Protein AF-A0AAD4K209-F1 (afdb_monomer_lite)

Secondary structure (DSSP, 8-state):
--SHHHHHHHHHHHSSSSS-S-SSSHHHHHHHHHHHHHHTT---S---HHHHHHHHHHHHHHHHHHHHHHHHHHHHHHHHHHHHHHHHHHHHHHHHHHHHHHHHHHHHHHHHHT--SHHHHHHHHHHHHHHHHHHHHHHHHHHHHHHHHHHHHHHHHHHHHHHHHHHHHHHHHHHHHHHHHHHHHHHHHHHHHHHHHHHTS--PPP-PPPP----------------------------

Foldseek 3Di:
DPVVVVVVVVVVVVVVPPDDDDPVVPVVVLVVVLVVVVPPPDDPDDDDPLLVVLVVLLVVLLVVLVVLLVVQLVVLVVVLVVLLVVLVVVLVVLVVLLVVLVVVLVVLVVVLVPDPDPVSSVVSCVVCVVVSVVSVVSSVVSVVVSVVSVVVSNVVSVVSSVVSSVVSSVVSVVSNVVSVVSSVVSVVVVVVVVVVVVVPDDDDDDPDDDDDDDDDDDDDDDDDDDDDDDDDDDDDDDD

Radius of gyration: 43.71 Å; chains: 1; bounding box: 116×30×123 Å

Sequence (239 aa):
MQLFTRVLLLAVTVLGASAWPRLADEQSLFRMVMAQMSSAMIEERALSPGETACLNAYNNATNQISNNLSNSTNKCEEAANKTTVANNQNSNSTVNNIRSQLLTLTQNVQRCLNESDASLLTNCTTAHFSANLKLLDNSNSQSYQVQAESLANSTNTNLKREACIYAAADDVKVQYNEAVNNYNACVRKIAYQRDQ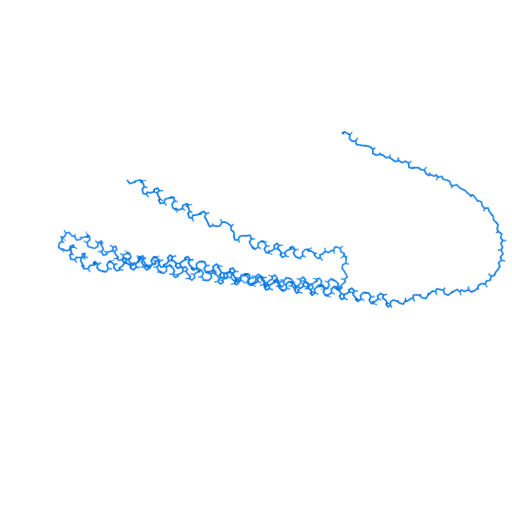VAQQAPQQPEPEQKPEHKPVPAQTQSEAQVQPQSQPQSQPQQQ

InterPro domains:
  IPR007931 Protein TsetseEP [PF05267] (52-168)

Structure (mmCIF, N/CA/C/O backbone):
data_AF-A0AAD4K209-F1
#
_entry.id   AF-A0AAD4K209-F1
#
loop_
_atom_site.group_PDB
_atom_site.id
_atom_site.type_symbol
_atom_site.label_atom_id
_atom_site.label_alt_id
_atom_site.label_comp_id
_atom_site.label_asym_id
_atom_site.label_entity_id
_atom_site.label_seq_id
_atom_site.pdbx_PDB_ins_code
_atom_site.Cartn_x
_atom_site.Cartn_y
_atom_site.Cartn_z
_atom_site.occupancy
_atom_site.B_iso_or_equiv
_atom_site.auth_seq_id
_atom_site.auth_comp_id
_atom_site.auth_asym_id
_atom_site.auth_atom_id
_atom_site.pdbx_PDB_model_num
ATOM 1 N N . MET A 1 1 ? 0.682 -0.362 44.770 1.00 48.28 1 MET A N 1
ATOM 2 C CA . MET A 1 1 ? 0.394 -0.034 43.355 1.00 48.28 1 MET A CA 1
ATOM 3 C C . MET A 1 1 ? 1.598 0.642 42.680 1.00 48.28 1 MET A C 1
ATOM 5 O O . MET A 1 1 ? 1.559 1.835 42.429 1.00 48.28 1 MET A O 1
ATOM 9 N N . GLN A 1 2 ? 2.687 -0.085 42.401 1.00 39.62 2 GLN A N 1
ATOM 10 C CA . GLN A 1 2 ? 3.820 0.439 41.599 1.00 39.62 2 GLN A CA 1
ATOM 11 C C . GLN A 1 2 ? 4.435 -0.605 40.644 1.00 39.62 2 GLN A C 1
ATOM 13 O O . GLN A 1 2 ? 5.324 -0.283 39.863 1.00 39.62 2 GLN A O 1
ATOM 18 N N . LEU A 1 3 ? 3.944 -1.851 40.667 1.00 39.78 3 LEU A N 1
ATOM 19 C CA . LEU A 1 3 ? 4.454 -2.938 39.824 1.00 39.78 3 LEU A CA 1
ATOM 20 C C . LEU A 1 3 ? 3.732 -3.035 38.469 1.00 39.78 3 LEU A C 1
ATOM 22 O O . LEU A 1 3 ? 4.355 -3.385 37.474 1.00 39.78 3 LEU A O 1
ATOM 26 N N . PHE A 1 4 ? 2.460 -2.632 38.391 1.00 39.25 4 PHE A N 1
ATOM 27 C CA . PHE A 1 4 ? 1.687 -2.685 37.141 1.00 39.25 4 PHE A CA 1
ATOM 28 C C . PHE A 1 4 ? 2.043 -1.576 36.142 1.00 39.25 4 PHE A C 1
ATOM 30 O O . PHE A 1 4 ? 1.890 -1.753 34.937 1.00 39.25 4 PHE A O 1
ATOM 37 N N . THR A 1 5 ? 2.602 -0.460 36.610 1.00 42.16 5 THR A N 1
ATOM 38 C CA . THR A 1 5 ? 2.974 0.675 35.752 1.00 42.16 5 THR A CA 1
ATOM 39 C C . THR A 1 5 ? 4.289 0.455 34.997 1.00 42.16 5 THR A C 1
ATOM 41 O O . THR A 1 5 ? 4.545 1.134 34.008 1.00 42.16 5 THR A O 1
ATOM 44 N N . ARG A 1 6 ? 5.125 -0.506 35.422 1.00 40.75 6 ARG A N 1
ATOM 45 C CA . ARG A 1 6 ? 6.416 -0.799 34.768 1.00 40.75 6 ARG A CA 1
ATOM 46 C C . ARG A 1 6 ? 6.320 -1.822 33.635 1.00 40.75 6 ARG A C 1
ATOM 48 O O . ARG A 1 6 ? 7.168 -1.809 32.752 1.00 40.75 6 ARG A O 1
ATOM 55 N N . VAL A 1 7 ? 5.277 -2.652 33.611 1.00 45.72 7 VAL A N 1
ATOM 56 C CA . VAL A 1 7 ? 5.075 -3.644 32.538 1.00 45.72 7 VAL A CA 1
ATOM 57 C C . VAL A 1 7 ? 4.489 -2.993 31.279 1.00 45.72 7 VAL A C 1
ATOM 59 O O . VAL A 1 7 ? 4.870 -3.347 30.168 1.00 45.72 7 VAL A O 1
ATOM 62 N N . LEU A 1 8 ? 3.654 -1.960 31.432 1.00 42.31 8 LEU A N 1
ATOM 63 C CA . LEU A 1 8 ? 3.087 -1.227 30.292 1.00 42.31 8 LEU A CA 1
ATOM 64 C C . LEU A 1 8 ? 4.104 -0.336 29.560 1.00 42.31 8 LEU A C 1
ATOM 66 O O . LEU A 1 8 ? 3.949 -0.108 28.366 1.00 42.31 8 LEU A O 1
ATOM 70 N N . LEU A 1 9 ? 5.175 0.113 30.225 1.00 37.56 9 LEU A N 1
ATOM 71 C CA . LEU A 1 9 ? 6.225 0.917 29.581 1.00 37.56 9 LEU A CA 1
ATOM 72 C C . LEU A 1 9 ? 7.254 0.084 28.799 1.00 37.56 9 LEU A C 1
ATOM 74 O O . LEU A 1 9 ? 7.904 0.622 27.908 1.00 37.56 9 LEU A O 1
ATOM 78 N N . LEU A 1 10 ? 7.372 -1.220 29.071 1.00 38.53 10 LEU A N 1
ATOM 79 C CA . LEU A 1 10 ? 8.236 -2.126 28.298 1.00 38.53 10 LEU A CA 1
ATOM 80 C C . LEU A 1 10 ? 7.547 -2.689 27.043 1.00 38.53 10 LEU A C 1
ATOM 82 O O . LEU A 1 10 ? 8.220 -3.026 26.075 1.00 38.53 10 LEU A O 1
ATOM 86 N N . ALA A 1 11 ? 6.211 -2.734 27.008 1.00 38.59 11 ALA A N 1
ATOM 87 C CA . ALA A 1 11 ? 5.469 -3.182 25.826 1.00 38.59 11 ALA A CA 1
ATOM 88 C C . ALA A 1 11 ? 5.422 -2.128 24.699 1.00 38.59 11 ALA A C 1
ATOM 90 O O . ALA A 1 11 ? 5.248 -2.477 23.533 1.00 38.59 11 ALA A O 1
ATOM 91 N N . VAL A 1 12 ? 5.624 -0.846 25.025 1.00 42.12 12 VAL A N 1
ATOM 92 C CA . VAL A 1 12 ? 5.612 0.255 24.043 1.00 42.12 12 VAL A CA 1
ATOM 93 C C . VAL A 1 12 ? 6.981 0.457 23.375 1.00 42.12 12 VAL A C 1
ATOM 95 O O . VAL A 1 12 ? 7.055 1.013 22.284 1.00 42.12 12 VAL A O 1
ATOM 98 N N . THR A 1 13 ? 8.069 -0.054 23.956 1.00 43.00 13 THR A N 1
ATOM 99 C CA . THR A 1 13 ? 9.420 0.077 23.384 1.00 43.00 13 THR A CA 1
ATOM 100 C C . THR A 1 13 ? 9.853 -1.115 22.528 1.00 43.00 13 THR A C 1
ATOM 102 O O . THR A 1 13 ? 10.709 -0.947 21.665 1.00 43.00 13 THR A O 1
ATOM 105 N N . VAL A 1 14 ? 9.229 -2.292 22.672 1.00 41.28 14 VAL A N 1
ATOM 106 C CA . VAL A 1 14 ? 9.563 -3.479 21.853 1.00 41.28 14 VAL A CA 1
ATOM 107 C C . VAL A 1 14 ? 8.783 -3.530 20.527 1.00 41.28 14 VAL A C 1
ATOM 109 O O . VAL A 1 14 ? 9.251 -4.134 19.567 1.00 41.28 14 VAL A O 1
ATOM 112 N N . LEU A 1 15 ? 7.652 -2.825 20.411 1.00 38.59 15 LEU A N 1
ATOM 113 C CA . LEU A 1 15 ? 6.910 -2.685 19.143 1.00 38.59 15 LEU A CA 1
ATOM 114 C C . LEU A 1 15 ? 7.273 -1.415 18.348 1.00 38.59 15 LEU A C 1
ATOM 116 O O . LEU A 1 15 ? 6.812 -1.249 17.223 1.00 38.59 15 LEU A O 1
ATOM 120 N N . GLY A 1 16 ? 8.109 -0.532 18.905 1.00 34.72 16 GLY A N 1
ATOM 121 C CA . GLY A 1 16 ? 8.550 0.713 18.260 1.00 34.72 16 GLY A CA 1
ATOM 122 C C . GLY A 1 16 ? 9.866 0.615 17.476 1.00 34.72 16 GLY A C 1
ATOM 123 O O . GLY A 1 16 ? 10.267 1.597 16.862 1.00 34.72 16 GLY A O 1
ATOM 124 N N . ALA A 1 17 ? 10.543 -0.538 17.495 1.00 38.72 17 ALA A N 1
ATOM 125 C CA . ALA A 1 17 ? 11.884 -0.709 16.919 1.00 38.72 17 ALA A CA 1
ATOM 126 C C . ALA A 1 17 ? 11.953 -1.683 15.723 1.00 38.72 17 ALA A C 1
ATOM 128 O O . ALA A 1 17 ? 13.041 -1.952 15.221 1.00 38.72 17 ALA A O 1
ATOM 129 N N . SER A 1 18 ? 10.822 -2.215 15.247 1.00 39.50 18 SER A N 1
ATOM 130 C CA . SER A 1 18 ? 10.781 -3.172 14.125 1.00 39.50 18 SER A CA 1
ATOM 131 C C . SER A 1 18 ? 10.148 -2.626 12.840 1.00 39.50 18 SER A C 1
ATOM 133 O O . SER A 1 18 ? 9.998 -3.368 11.871 1.00 39.50 18 SER A O 1
ATOM 135 N N . ALA A 1 19 ? 9.835 -1.330 12.780 1.00 42.59 19 ALA A N 1
ATOM 136 C CA . ALA A 1 19 ? 9.347 -0.682 11.568 1.00 42.59 19 ALA A CA 1
ATOM 137 C C . ALA A 1 19 ? 10.322 0.416 11.114 1.00 42.59 19 ALA A C 1
ATOM 139 O O . ALA A 1 19 ? 10.405 1.470 11.734 1.00 42.59 19 ALA A O 1
ATOM 140 N N . TRP A 1 20 ? 10.996 0.136 9.990 1.00 44.19 20 TRP A N 1
ATOM 141 C CA . TRP A 1 20 ? 11.873 1.004 9.182 1.00 44.19 20 TRP A CA 1
ATOM 142 C C . TRP A 1 20 ? 13.349 1.062 9.602 1.00 44.19 20 TRP A C 1
ATOM 144 O O . TRP A 1 20 ? 13.672 1.400 10.735 1.00 44.19 20 TRP A O 1
ATOM 154 N N . PRO A 1 21 ? 14.257 0.706 8.667 1.00 38.22 21 PRO A N 1
ATOM 155 C CA . PRO A 1 21 ? 14.426 1.480 7.434 1.00 38.22 21 PRO A CA 1
ATOM 156 C C . PRO A 1 21 ? 14.655 0.606 6.188 1.00 38.22 21 PRO A C 1
ATOM 158 O O . PRO A 1 21 ? 15.763 0.124 6.006 1.00 38.22 21 PRO A O 1
ATOM 161 N N . ARG A 1 22 ? 13.659 0.424 5.303 1.00 42.16 22 ARG A N 1
ATOM 162 C CA . ARG A 1 22 ? 13.872 -0.132 3.938 1.00 42.16 22 ARG A CA 1
ATOM 163 C C . ARG A 1 22 ? 12.836 0.323 2.898 1.00 42.16 22 ARG A C 1
ATOM 165 O O . ARG A 1 22 ? 12.401 -0.460 2.072 1.00 42.16 22 ARG A O 1
ATOM 172 N N . LEU A 1 23 ? 12.426 1.591 2.922 1.00 42.88 23 LEU A N 1
ATOM 173 C CA . LEU A 1 23 ? 11.644 2.177 1.813 1.00 42.88 23 LEU A CA 1
ATOM 174 C C . LEU A 1 23 ? 12.400 3.276 1.053 1.00 42.88 23 LEU A C 1
ATOM 176 O O . LEU A 1 23 ? 11.927 3.741 0.025 1.00 42.88 23 LEU A O 1
ATOM 180 N N . ALA A 1 24 ? 13.590 3.664 1.520 1.00 38.41 24 ALA A N 1
ATOM 181 C CA . ALA A 1 24 ? 14.405 4.685 0.864 1.00 38.41 24 ALA A CA 1
ATOM 182 C C . ALA A 1 24 ? 15.419 4.118 -0.146 1.00 38.41 24 ALA A C 1
ATOM 184 O O . ALA A 1 24 ? 15.984 4.895 -0.908 1.00 38.41 24 ALA A O 1
ATOM 185 N N . ASP A 1 25 ? 15.646 2.797 -0.163 1.00 42.00 25 ASP A N 1
ATOM 186 C CA . ASP A 1 25 ? 16.752 2.204 -0.931 1.00 42.00 25 ASP A CA 1
ATOM 187 C C . ASP A 1 25 ? 16.323 1.522 -2.243 1.00 42.00 25 ASP A C 1
ATOM 189 O O . ASP A 1 25 ? 17.131 1.314 -3.137 1.00 42.00 25 ASP A O 1
ATOM 193 N N . GLU A 1 26 ? 15.040 1.204 -2.431 1.00 45.50 26 GLU A N 1
ATOM 194 C CA . GLU A 1 26 ? 14.623 0.519 -3.665 1.00 45.50 26 GLU A CA 1
ATOM 195 C C . GLU A 1 26 ? 14.460 1.488 -4.842 1.00 45.50 26 GLU A C 1
ATOM 197 O O . GLU A 1 26 ? 14.833 1.166 -5.968 1.00 45.50 26 GLU A O 1
ATOM 202 N N . GLN A 1 27 ? 14.004 2.721 -4.591 1.00 43.50 27 GLN A N 1
ATOM 203 C CA . GLN A 1 27 ? 13.938 3.762 -5.624 1.00 43.50 27 GLN A CA 1
ATOM 204 C C . GLN A 1 27 ? 15.324 4.312 -6.001 1.00 43.50 27 GLN A C 1
ATOM 206 O O . GLN A 1 27 ? 15.538 4.667 -7.163 1.00 43.50 27 GLN A O 1
ATOM 211 N N . SER A 1 28 ? 16.274 4.381 -5.058 1.00 48.28 28 SER A N 1
ATOM 212 C CA . SER A 1 28 ? 17.672 4.751 -5.340 1.00 48.28 28 SER A CA 1
ATOM 213 C C . SER A 1 28 ? 18.386 3.643 -6.108 1.00 48.28 28 SER A C 1
ATOM 215 O O . SER A 1 28 ? 19.091 3.945 -7.069 1.00 48.28 28 SER A O 1
ATOM 217 N N . LEU A 1 29 ? 18.156 2.377 -5.752 1.00 48.81 29 LEU A N 1
ATOM 218 C CA . LEU A 1 29 ? 18.761 1.232 -6.424 1.00 48.81 29 LEU A CA 1
ATOM 219 C C . LEU A 1 29 ? 18.219 1.070 -7.849 1.00 48.81 29 LEU A C 1
ATOM 221 O O . LEU A 1 29 ? 19.008 0.901 -8.774 1.00 48.81 29 LEU A O 1
ATOM 225 N N . PHE A 1 30 ? 16.915 1.255 -8.082 1.00 51.75 30 PHE A N 1
ATOM 226 C CA . PHE A 1 30 ? 16.360 1.223 -9.443 1.00 51.75 30 PHE A CA 1
ATOM 227 C C . PHE A 1 30 ? 16.852 2.387 -10.315 1.00 51.75 30 PHE A C 1
ATOM 229 O O . PHE A 1 30 ? 17.184 2.199 -11.488 1.00 51.75 30 PHE A O 1
ATOM 236 N N . ARG A 1 31 ? 16.966 3.594 -9.744 1.00 49.50 31 ARG A N 1
ATOM 237 C CA . ARG A 1 31 ? 17.568 4.745 -10.438 1.00 49.50 31 ARG A CA 1
ATOM 238 C C . ARG A 1 31 ? 19.056 4.534 -10.712 1.00 49.50 31 ARG A C 1
ATOM 240 O O . ARG A 1 31 ? 19.523 4.941 -11.770 1.00 49.50 31 ARG A O 1
ATOM 247 N N . MET A 1 32 ? 19.782 3.875 -9.811 1.00 49.44 32 MET A N 1
ATOM 248 C CA . MET A 1 32 ? 21.190 3.522 -9.997 1.00 49.44 32 MET A CA 1
ATOM 249 C C . MET A 1 32 ? 21.371 2.475 -11.104 1.00 49.44 32 MET A C 1
ATOM 251 O O . MET A 1 32 ? 22.268 2.631 -11.927 1.00 49.44 32 MET A O 1
ATOM 255 N N . VAL A 1 33 ? 20.490 1.471 -11.188 1.00 54.41 33 VAL A N 1
ATOM 256 C CA . VAL A 1 33 ? 20.488 0.471 -12.272 1.00 54.41 33 VAL A CA 1
ATOM 257 C C . VAL A 1 33 ? 20.218 1.134 -13.629 1.00 54.41 33 VAL A C 1
ATOM 259 O O . VAL A 1 33 ? 20.947 0.883 -14.586 1.00 54.41 33 VAL A O 1
ATOM 262 N N . MET A 1 34 ? 19.245 2.049 -13.712 1.00 55.06 34 MET A N 1
ATOM 263 C CA . MET A 1 34 ? 18.976 2.801 -14.949 1.00 55.06 34 MET A CA 1
ATOM 264 C C . MET A 1 34 ? 20.122 3.762 -15.312 1.00 55.06 34 MET A C 1
ATOM 266 O O . MET A 1 34 ? 20.472 3.891 -16.486 1.00 55.06 34 MET A O 1
ATOM 270 N N . ALA A 1 35 ? 20.750 4.399 -14.318 1.00 53.03 35 ALA A N 1
ATOM 271 C CA . ALA A 1 35 ? 21.903 5.273 -14.525 1.00 53.03 35 ALA A CA 1
ATOM 272 C C . ALA A 1 35 ? 23.133 4.497 -15.031 1.00 53.03 35 ALA A C 1
ATOM 274 O O . ALA A 1 35 ? 23.776 4.942 -15.981 1.00 53.03 35 ALA A O 1
ATOM 275 N N . GLN A 1 36 ? 23.418 3.317 -14.469 1.00 49.16 36 GLN A N 1
ATOM 276 C CA . GLN A 1 36 ? 24.510 2.444 -14.921 1.00 49.16 36 GLN A CA 1
ATOM 277 C C . GLN A 1 36 ? 24.285 1.881 -16.330 1.00 49.16 36 GLN A C 1
ATOM 279 O O . GLN A 1 36 ? 25.247 1.729 -17.078 1.00 49.16 36 GLN A O 1
ATOM 284 N N . MET A 1 37 ? 23.037 1.609 -16.728 1.00 49.34 37 MET A N 1
ATOM 285 C CA . MET A 1 37 ? 22.744 1.186 -18.105 1.00 49.34 37 MET A CA 1
ATOM 286 C C . MET A 1 37 ? 22.902 2.330 -19.117 1.00 49.34 37 MET A C 1
ATOM 288 O O . MET A 1 37 ? 23.307 2.095 -20.253 1.00 49.34 37 MET A O 1
ATOM 292 N N . SER A 1 38 ? 22.637 3.576 -18.708 1.00 46.28 38 SER A N 1
ATOM 293 C CA . SER A 1 38 ? 22.753 4.746 -19.588 1.00 46.28 38 SER A CA 1
ATOM 294 C C . SER A 1 38 ? 24.193 5.214 -19.833 1.00 46.28 38 SER A C 1
ATOM 296 O O . SER A 1 38 ? 24.477 5.766 -20.894 1.00 46.28 38 SER A O 1
ATOM 298 N N . SER A 1 39 ? 25.110 4.985 -18.886 1.00 45.97 39 SER A N 1
ATOM 299 C CA . SER A 1 39 ? 26.487 5.492 -18.961 1.00 45.97 39 SER A CA 1
ATOM 300 C C . SER A 1 39 ? 27.442 4.608 -19.768 1.00 45.97 39 SER A C 1
ATOM 302 O O . SER A 1 39 ? 28.505 5.074 -20.167 1.00 45.97 39 SER A O 1
ATOM 304 N N . ALA A 1 40 ? 27.078 3.355 -20.052 1.00 46.12 40 ALA A N 1
ATOM 305 C CA . ALA A 1 40 ? 27.972 2.385 -20.689 1.00 46.12 40 ALA A CA 1
ATOM 306 C C . ALA A 1 40 ? 28.140 2.545 -22.218 1.00 46.12 40 ALA A C 1
ATOM 308 O O . ALA A 1 40 ? 28.863 1.758 -22.821 1.00 46.12 40 ALA A O 1
ATOM 309 N N . MET A 1 41 ? 27.487 3.522 -22.868 1.00 51.81 41 MET A N 1
ATOM 310 C CA . MET A 1 41 ? 27.460 3.635 -24.342 1.00 51.81 41 MET A CA 1
ATOM 311 C C . MET A 1 41 ? 28.074 4.917 -24.928 1.00 51.81 41 MET A C 1
ATOM 313 O O . MET A 1 41 ? 27.967 5.135 -26.135 1.00 51.81 41 MET A O 1
ATOM 317 N N . ILE A 1 42 ? 28.716 5.769 -24.124 1.00 52.78 42 ILE A N 1
ATOM 318 C CA . ILE A 1 42 ? 29.295 7.032 -24.612 1.00 52.78 42 ILE A CA 1
ATOM 319 C C . ILE A 1 42 ? 30.819 6.904 -24.658 1.00 52.78 42 ILE A C 1
ATOM 321 O O . ILE A 1 42 ? 31.516 7.201 -23.693 1.00 52.78 42 ILE A O 1
ATOM 325 N N . GLU A 1 43 ? 31.338 6.439 -25.791 1.00 46.44 43 GLU A N 1
ATOM 326 C CA . GLU A 1 43 ? 32.764 6.510 -26.112 1.00 46.44 43 GLU A CA 1
ATOM 327 C C . GLU A 1 43 ? 33.051 7.900 -26.717 1.00 46.44 43 GLU A C 1
ATOM 329 O O . GLU A 1 43 ? 32.375 8.312 -27.662 1.00 46.44 43 GLU A O 1
ATOM 334 N N . GLU A 1 44 ? 34.003 8.652 -26.147 1.00 44.25 44 GLU A N 1
ATOM 335 C CA . GLU A 1 44 ? 34.357 10.050 -26.481 1.00 44.25 44 GLU A CA 1
ATOM 336 C C . GLU A 1 44 ? 35.008 10.208 -27.874 1.00 44.25 44 GLU A C 1
ATOM 338 O O . GLU A 1 44 ? 36.138 10.677 -28.026 1.00 44.25 44 GLU A O 1
ATOM 343 N N . ARG A 1 45 ? 34.299 9.834 -28.939 1.00 53.88 45 ARG A N 1
ATOM 344 C CA . ARG A 1 45 ? 34.656 10.190 -30.316 1.00 53.88 45 ARG A CA 1
ATOM 345 C C . ARG A 1 45 ? 33.651 11.201 -30.847 1.00 53.88 45 ARG A C 1
ATOM 347 O O . ARG A 1 45 ? 32.461 11.101 -30.567 1.00 53.88 45 ARG A O 1
ATOM 354 N N . ALA A 1 46 ? 34.120 12.174 -31.631 1.00 61.78 46 ALA A N 1
ATOM 355 C CA . ALA A 1 46 ? 33.233 13.108 -32.317 1.00 61.78 46 ALA A CA 1
ATOM 356 C C . ALA A 1 46 ? 32.278 12.318 -33.233 1.00 61.78 46 ALA A C 1
ATOM 358 O O . ALA A 1 46 ? 32.691 11.778 -34.261 1.00 61.78 46 ALA A O 1
ATOM 359 N N . LEU A 1 47 ? 31.017 12.211 -32.809 1.00 70.81 47 LEU A N 1
ATOM 360 C CA . LEU A 1 47 ? 29.962 11.487 -33.511 1.00 70.81 47 LEU A CA 1
ATOM 361 C C . LEU A 1 47 ? 29.680 12.168 -34.852 1.00 70.81 47 LEU A C 1
ATOM 363 O O . LEU A 1 47 ? 29.625 13.395 -34.953 1.00 70.81 47 LEU A O 1
ATOM 367 N N . SER A 1 48 ? 29.454 11.376 -35.896 1.00 82.50 48 SER A N 1
ATOM 368 C CA . SER A 1 48 ? 28.913 11.904 -37.148 1.00 82.50 48 SER A CA 1
ATOM 369 C C . SER A 1 48 ? 27.509 12.487 -36.945 1.00 82.50 48 SER A C 1
ATOM 371 O O . SER A 1 48 ? 26.823 12.135 -35.979 1.00 82.50 48 SER A O 1
ATOM 373 N N . PRO A 1 49 ? 27.014 13.330 -37.872 1.00 84.75 49 PRO A N 1
ATOM 374 C CA . PRO A 1 49 ? 25.640 13.828 -37.807 1.00 84.75 49 PRO A CA 1
ATOM 375 C C . PRO A 1 49 ? 24.594 12.704 -37.726 1.00 84.75 49 PRO A C 1
ATOM 377 O O . PRO A 1 49 ? 23.616 12.823 -36.990 1.00 84.75 49 PRO A O 1
ATOM 380 N N . GLY A 1 50 ? 24.825 11.587 -38.428 1.00 83.75 50 GLY A N 1
ATOM 381 C CA . GLY A 1 50 ? 23.961 10.406 -38.364 1.00 83.75 50 GLY A CA 1
ATOM 382 C C . GLY A 1 50 ? 23.992 9.729 -36.993 1.00 83.75 50 GLY A C 1
ATOM 383 O O . GLY A 1 50 ? 22.941 9.431 -36.431 1.00 83.75 50 GLY A O 1
ATOM 384 N N . GLU A 1 51 ? 25.181 9.517 -36.424 1.00 82.88 51 GLU A N 1
ATOM 385 C CA . GLU A 1 51 ? 25.320 8.879 -35.106 1.00 82.88 51 GLU A CA 1
ATOM 386 C C . GLU A 1 51 ? 24.734 9.774 -34.000 1.00 82.88 51 GLU A C 1
ATOM 388 O O . GLU A 1 51 ? 24.069 9.284 -33.088 1.00 82.88 51 GLU A O 1
ATOM 393 N N . THR A 1 52 ? 24.868 11.096 -34.144 1.00 86.38 52 THR A N 1
ATOM 394 C CA . THR A 1 52 ? 24.228 12.096 -33.275 1.00 86.38 52 THR A CA 1
ATOM 395 C C . THR A 1 52 ? 22.700 12.005 -33.341 1.00 86.38 52 THR A C 1
ATOM 397 O O . THR A 1 52 ? 22.029 12.079 -32.313 1.00 86.38 52 THR A O 1
ATOM 400 N N . ALA A 1 53 ? 22.123 11.797 -34.530 1.00 88.81 53 ALA A N 1
ATOM 401 C CA . ALA A 1 53 ? 20.682 11.603 -34.681 1.00 88.81 53 ALA A CA 1
ATOM 402 C C . ALA A 1 53 ? 20.194 10.305 -34.007 1.00 88.81 53 ALA A C 1
ATOM 404 O O . ALA A 1 53 ? 19.172 10.332 -33.318 1.00 88.81 53 ALA A O 1
ATOM 405 N N . CYS A 1 54 ? 20.939 9.197 -34.133 1.00 87.31 54 CYS A N 1
ATOM 406 C CA . CYS A 1 54 ? 20.634 7.950 -33.420 1.00 87.31 54 CYS A CA 1
ATOM 407 C C . CYS A 1 54 ? 20.680 8.142 -31.898 1.00 87.31 54 CYS A C 1
ATOM 409 O O . CYS A 1 54 ? 19.777 7.690 -31.193 1.00 87.31 54 CYS A O 1
ATOM 411 N N . LEU A 1 55 ? 21.702 8.840 -31.396 1.00 87.69 55 LEU A N 1
ATOM 412 C CA . LEU A 1 55 ? 21.856 9.130 -29.972 1.00 87.69 55 LEU A CA 1
ATOM 413 C C . LEU A 1 55 ? 20.717 10.014 -29.447 1.00 87.69 55 LEU A C 1
ATOM 415 O O . LEU A 1 55 ? 20.149 9.730 -28.397 1.00 87.69 55 LEU A O 1
ATOM 419 N N . ASN A 1 56 ? 20.319 11.045 -30.194 1.00 90.25 56 ASN A N 1
ATOM 420 C CA . ASN A 1 56 ? 19.189 11.899 -29.823 1.00 90.25 56 ASN A CA 1
ATOM 421 C C . ASN A 1 56 ? 17.866 11.122 -29.781 1.00 90.25 56 ASN A C 1
ATOM 423 O O . ASN A 1 56 ? 17.068 11.319 -28.864 1.00 90.25 56 ASN A O 1
ATOM 427 N N . ALA A 1 57 ? 17.639 10.218 -30.740 1.00 91.44 57 ALA A N 1
ATOM 428 C CA . ALA A 1 57 ? 16.464 9.350 -30.740 1.00 91.44 57 ALA A CA 1
ATOM 429 C C . ALA A 1 57 ? 16.458 8.403 -29.529 1.00 91.44 57 ALA A C 1
ATOM 431 O O . ALA A 1 57 ? 15.432 8.269 -28.862 1.00 91.44 57 ALA A O 1
ATOM 432 N N . TYR A 1 58 ? 17.609 7.812 -29.202 1.00 89.00 58 TYR A N 1
ATOM 433 C CA . TYR A 1 58 ? 17.785 6.981 -28.012 1.00 89.00 58 TYR A CA 1
ATOM 434 C C . TYR A 1 58 ? 17.528 7.759 -26.714 1.00 89.00 58 TYR A C 1
ATOM 436 O O . TYR A 1 58 ? 16.764 7.308 -25.861 1.00 89.00 58 TYR A O 1
ATOM 444 N N . ASN A 1 59 ? 18.098 8.958 -26.582 1.00 89.50 59 ASN A N 1
ATOM 445 C CA . ASN A 1 59 ? 17.900 9.824 -25.419 1.00 89.50 59 ASN A CA 1
ATOM 446 C C . ASN A 1 59 ? 16.431 10.244 -25.268 1.00 89.50 59 ASN A C 1
ATOM 448 O O . ASN A 1 59 ? 15.895 10.258 -24.164 1.00 89.50 59 ASN A O 1
ATOM 452 N N . ASN A 1 60 ? 15.743 10.554 -26.369 1.00 93.94 60 ASN A N 1
ATOM 453 C CA . ASN A 1 60 ? 14.315 10.865 -26.329 1.00 93.94 60 ASN A CA 1
ATOM 454 C C . ASN A 1 60 ? 13.491 9.649 -25.874 1.00 93.94 60 ASN A C 1
ATOM 456 O O . ASN A 1 60 ? 12.680 9.766 -24.956 1.00 93.94 60 ASN A O 1
ATOM 460 N N . ALA A 1 61 ? 13.743 8.472 -26.455 1.00 91.06 61 ALA A N 1
ATOM 461 C CA . ALA A 1 61 ? 13.058 7.240 -26.072 1.00 91.06 61 ALA A CA 1
ATOM 462 C C . ALA A 1 61 ? 13.279 6.904 -24.589 1.00 91.06 61 ALA A C 1
ATOM 464 O O . ALA A 1 61 ? 12.322 6.677 -23.855 1.00 91.06 61 ALA A O 1
ATOM 465 N N . THR A 1 62 ? 14.522 6.951 -24.110 1.00 88.25 62 THR A N 1
ATOM 466 C CA . THR A 1 62 ? 14.851 6.670 -22.703 1.00 88.25 62 THR A CA 1
ATOM 467 C C . THR A 1 62 ? 14.261 7.696 -21.734 1.00 88.25 62 THR A C 1
ATOM 469 O O . THR A 1 62 ? 13.768 7.310 -20.673 1.00 88.25 62 THR A O 1
ATOM 472 N N . ASN A 1 63 ? 14.206 8.979 -22.106 1.00 89.12 63 ASN A N 1
ATOM 473 C CA . ASN A 1 63 ? 13.503 9.999 -21.324 1.00 89.12 63 ASN A CA 1
ATOM 474 C C . ASN A 1 63 ? 11.996 9.716 -21.231 1.00 89.12 63 ASN A C 1
ATOM 476 O O . ASN A 1 63 ? 11.412 9.828 -20.152 1.00 89.12 63 ASN A O 1
ATOM 480 N N . GLN A 1 64 ? 11.354 9.315 -22.333 1.00 92.94 64 GLN A N 1
ATOM 481 C CA . GLN A 1 64 ? 9.936 8.939 -22.324 1.00 92.94 64 GLN A CA 1
ATOM 482 C C . GLN A 1 64 ? 9.681 7.701 -21.462 1.00 92.94 64 GLN A C 1
ATOM 484 O O . GLN A 1 64 ? 8.766 7.707 -20.642 1.00 92.94 64 GLN A O 1
ATOM 489 N N . ILE A 1 65 ? 10.529 6.679 -21.584 1.00 91.19 65 ILE A N 1
ATOM 490 C CA . ILE A 1 65 ? 10.477 5.467 -20.761 1.00 91.19 65 ILE A CA 1
ATOM 491 C C . ILE A 1 65 ? 10.598 5.821 -19.269 1.00 91.19 65 ILE A C 1
ATOM 493 O O . ILE A 1 65 ? 9.812 5.345 -18.451 1.00 91.19 65 ILE A O 1
ATOM 497 N N . SER A 1 66 ? 11.528 6.712 -18.910 1.00 87.00 66 SER A N 1
ATOM 498 C CA . SER A 1 66 ? 11.698 7.190 -17.531 1.00 87.00 66 SER A CA 1
ATOM 499 C C . SER A 1 66 ? 10.451 7.914 -17.004 1.00 87.00 66 SER A C 1
ATOM 501 O O . SER A 1 66 ? 9.978 7.638 -15.897 1.00 87.00 66 SER A O 1
ATOM 503 N N . ASN A 1 67 ? 9.857 8.790 -17.819 1.00 88.94 67 ASN A N 1
ATOM 504 C CA . ASN A 1 67 ? 8.617 9.483 -17.470 1.00 88.94 67 ASN A CA 1
ATOM 505 C C . ASN A 1 67 ? 7.444 8.507 -17.291 1.00 88.94 67 ASN A C 1
ATOM 507 O O . ASN A 1 67 ? 6.662 8.649 -16.347 1.00 88.94 67 ASN A O 1
ATOM 511 N N . ASN A 1 68 ? 7.343 7.492 -18.152 1.00 88.94 68 ASN A N 1
ATOM 512 C CA . ASN A 1 68 ? 6.318 6.453 -18.065 1.00 88.94 68 ASN A CA 1
ATOM 513 C C . ASN A 1 68 ? 6.468 5.607 -16.796 1.00 88.94 68 ASN A C 1
ATOM 515 O O . ASN A 1 68 ? 5.466 5.339 -16.126 1.00 88.94 68 ASN A O 1
ATOM 519 N N . LEU A 1 69 ? 7.702 5.248 -16.424 1.00 91.00 69 LEU A N 1
ATOM 520 C CA . LEU A 1 69 ? 7.989 4.543 -15.173 1.00 91.00 69 LEU A CA 1
ATOM 521 C C . LEU A 1 69 ? 7.543 5.364 -13.962 1.00 91.00 69 LEU A C 1
ATOM 523 O O . LEU A 1 69 ? 6.844 4.855 -13.084 1.00 91.00 69 LEU A O 1
ATOM 527 N N . SER A 1 70 ? 7.927 6.642 -13.930 1.00 89.00 70 SER A N 1
ATOM 528 C CA . SER A 1 70 ? 7.587 7.563 -12.842 1.00 89.00 70 SER A CA 1
ATOM 529 C C . SER A 1 70 ? 6.071 7.713 -12.693 1.00 89.00 70 SER A C 1
ATOM 531 O O . SER A 1 70 ? 5.528 7.538 -11.604 1.00 89.00 70 SER A O 1
ATOM 533 N N . ASN A 1 71 ? 5.360 7.940 -13.801 1.00 92.50 71 ASN A N 1
ATOM 534 C CA . ASN A 1 71 ? 3.903 8.059 -13.810 1.00 92.50 71 ASN A CA 1
ATOM 535 C C . ASN A 1 71 ? 3.213 6.770 -13.331 1.00 92.50 71 ASN A C 1
ATOM 537 O O . ASN A 1 71 ? 2.314 6.815 -12.494 1.00 92.50 71 ASN A O 1
ATOM 541 N N . SER A 1 72 ? 3.654 5.613 -13.825 1.00 92.50 72 SER A N 1
ATOM 542 C CA . SER A 1 72 ? 3.074 4.320 -13.443 1.00 92.50 72 SER A CA 1
ATOM 543 C C . SER A 1 72 ? 3.308 4.011 -11.963 1.00 92.50 72 SER A C 1
ATOM 545 O O . SER A 1 72 ? 2.374 3.634 -11.261 1.00 92.50 72 SER A O 1
ATOM 547 N N . THR A 1 73 ? 4.518 4.274 -11.463 1.00 90.88 73 THR A N 1
ATOM 548 C CA . THR A 1 73 ? 4.865 4.121 -10.041 1.00 90.88 73 THR A CA 1
ATOM 549 C C . THR A 1 73 ? 4.019 5.045 -9.162 1.00 90.88 73 THR A C 1
ATOM 551 O O . THR A 1 73 ? 3.444 4.593 -8.174 1.00 90.88 73 THR A O 1
ATOM 554 N N . ASN A 1 74 ? 3.858 6.316 -9.548 1.00 94.19 74 ASN A N 1
ATOM 555 C CA . ASN A 1 74 ? 3.026 7.269 -8.806 1.00 94.19 74 ASN A CA 1
ATOM 556 C C . ASN A 1 74 ? 1.562 6.819 -8.742 1.00 94.19 74 ASN A C 1
ATOM 558 O O . ASN A 1 74 ? 0.952 6.883 -7.679 1.00 94.19 74 ASN A O 1
ATOM 562 N N . LYS A 1 75 ? 1.008 6.284 -9.836 1.00 96.44 75 LYS A N 1
ATOM 563 C CA . LYS A 1 75 ? -0.353 5.722 -9.837 1.00 96.44 75 LYS A CA 1
ATOM 564 C C . LYS A 1 75 ? -0.498 4.538 -8.877 1.00 96.44 75 LYS A C 1
ATOM 566 O O . LYS A 1 75 ? -1.526 4.430 -8.208 1.00 96.44 75 LYS A O 1
ATOM 571 N N . CYS A 1 76 ? 0.509 3.666 -8.791 1.00 94.56 76 CYS A N 1
ATOM 572 C CA . CYS A 1 76 ? 0.520 2.564 -7.825 1.00 94.56 76 CYS A CA 1
ATOM 573 C C . CYS A 1 76 ? 0.491 3.088 -6.378 1.00 94.56 76 CYS A C 1
ATOM 575 O O . CYS A 1 76 ? -0.297 2.611 -5.559 1.00 94.56 76 CYS A O 1
ATOM 577 N N . GLU A 1 77 ? 1.309 4.099 -6.077 1.00 96.31 77 GLU A N 1
ATOM 578 C CA . GLU A 1 77 ? 1.372 4.748 -4.761 1.00 96.31 77 GLU A CA 1
ATOM 579 C C . GLU A 1 77 ? 0.065 5.476 -4.408 1.00 96.31 77 GLU A C 1
ATOM 581 O O . GLU A 1 77 ? -0.462 5.324 -3.306 1.00 96.31 77 GLU A O 1
ATOM 586 N N . GLU A 1 78 ? -0.524 6.217 -5.346 1.00 96.12 78 GLU A N 1
ATOM 587 C CA . GLU A 1 78 ? -1.813 6.892 -5.158 1.00 96.12 78 GLU A CA 1
ATOM 588 C C . GLU A 1 78 ? -2.944 5.898 -4.868 1.00 96.12 78 GLU A C 1
ATOM 590 O O . GLU A 1 78 ? -3.747 6.108 -3.952 1.00 96.12 78 GLU A O 1
ATOM 595 N N . ALA A 1 79 ? -2.998 4.787 -5.608 1.00 96.69 79 ALA A N 1
ATOM 596 C CA . ALA A 1 79 ? -3.985 3.735 -5.389 1.00 96.69 79 ALA A CA 1
ATOM 597 C C . ALA A 1 79 ? -3.815 3.065 -4.014 1.00 96.69 79 ALA A C 1
ATOM 599 O O . ALA A 1 79 ? -4.806 2.828 -3.308 1.00 96.69 79 ALA A O 1
ATOM 600 N N . ALA A 1 80 ? -2.571 2.799 -3.607 1.00 95.81 80 ALA A N 1
ATOM 601 C CA . ALA A 1 80 ? -2.258 2.265 -2.287 1.00 95.81 80 ALA A CA 1
ATOM 602 C C . ALA A 1 80 ? -2.662 3.250 -1.179 1.00 95.81 80 ALA A C 1
ATOM 604 O O . ALA A 1 80 ? -3.377 2.870 -0.254 1.00 95.81 80 ALA A O 1
ATOM 605 N N . ASN A 1 81 ? -2.313 4.532 -1.310 1.00 97.31 81 ASN A N 1
ATOM 606 C CA . ASN A 1 81 ? -2.679 5.576 -0.352 1.00 97.31 81 ASN A CA 1
ATOM 607 C C . ASN A 1 81 ? -4.194 5.729 -0.210 1.00 97.31 81 ASN A C 1
ATOM 609 O O . ASN A 1 81 ? -4.708 5.773 0.909 1.00 97.31 81 ASN A O 1
ATOM 613 N N . LYS A 1 82 ? -4.932 5.741 -1.325 1.00 96.81 82 LYS A N 1
ATOM 614 C CA . LYS A 1 82 ? -6.400 5.787 -1.305 1.00 96.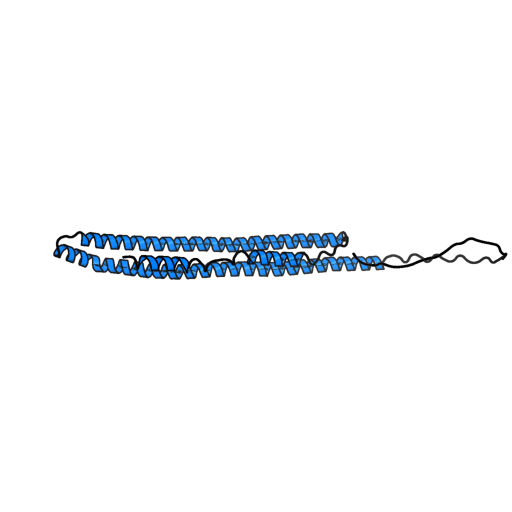81 82 LYS A CA 1
ATOM 615 C C . LYS A 1 82 ? -6.990 4.595 -0.547 1.00 96.81 82 LYS A C 1
ATOM 617 O O . LYS A 1 82 ? -7.913 4.767 0.248 1.00 96.81 82 LYS A O 1
ATOM 622 N N . THR A 1 83 ? -6.438 3.405 -0.767 1.00 95.81 83 THR A N 1
ATOM 623 C CA . THR A 1 83 ? -6.863 2.176 -0.084 1.00 95.81 83 THR A CA 1
ATOM 624 C C . THR A 1 83 ? -6.555 2.240 1.413 1.00 95.81 83 THR A C 1
ATOM 626 O O . THR A 1 83 ? -7.431 1.968 2.230 1.00 95.81 83 THR A O 1
ATOM 629 N N . THR A 1 84 ? -5.357 2.690 1.793 1.00 96.31 84 THR A N 1
ATOM 630 C CA . THR A 1 84 ? -4.965 2.907 3.194 1.00 96.31 84 THR A CA 1
ATOM 631 C C . THR A 1 84 ? -5.906 3.878 3.903 1.00 96.31 84 THR A C 1
ATOM 633 O O . THR A 1 84 ? -6.371 3.593 5.006 1.00 96.31 84 THR A O 1
ATOM 636 N N . VAL A 1 85 ? -6.239 5.006 3.270 1.00 96.00 85 VAL A N 1
ATOM 637 C CA . VAL A 1 85 ? -7.179 5.986 3.834 1.00 96.00 85 VAL A CA 1
ATOM 638 C C . VAL A 1 85 ? -8.560 5.363 4.044 1.00 96.00 85 VAL A C 1
ATOM 640 O O . VAL A 1 85 ? -9.129 5.515 5.124 1.00 96.00 85 VAL A O 1
ATOM 643 N N . ALA A 1 86 ? -9.078 4.623 3.060 1.00 95.50 86 ALA A N 1
ATOM 644 C CA . ALA A 1 86 ? -10.368 3.944 3.182 1.00 95.50 86 ALA A CA 1
ATOM 645 C C . ALA A 1 86 ? -10.373 2.910 4.325 1.00 95.50 86 ALA A C 1
ATOM 647 O O . ALA A 1 86 ? -11.295 2.890 5.142 1.00 95.50 86 ALA A O 1
ATOM 648 N N . ASN A 1 87 ? -9.311 2.109 4.443 1.00 94.69 87 ASN A N 1
ATOM 649 C CA . ASN A 1 87 ? -9.161 1.125 5.519 1.00 94.69 87 ASN A CA 1
ATOM 650 C C . ASN A 1 87 ? -9.113 1.795 6.901 1.00 94.69 87 ASN A C 1
ATOM 652 O O . ASN A 1 87 ? -9.775 1.342 7.837 1.00 94.69 87 ASN A O 1
ATOM 656 N N . ASN A 1 88 ? -8.393 2.913 7.021 1.00 93.69 88 ASN A N 1
ATOM 657 C CA . ASN A 1 88 ? -8.326 3.692 8.257 1.00 93.69 88 ASN A CA 1
ATOM 658 C C . ASN A 1 88 ? -9.685 4.293 8.634 1.00 93.69 88 ASN A C 1
ATOM 660 O O . ASN A 1 88 ? -10.061 4.273 9.804 1.00 93.69 88 ASN A O 1
ATOM 664 N N . GLN A 1 89 ? -10.447 4.801 7.662 1.00 93.81 89 GLN A N 1
ATOM 665 C CA . GLN A 1 89 ? -11.798 5.316 7.905 1.00 93.81 89 GLN A CA 1
ATOM 666 C C . GLN A 1 89 ? -12.740 4.217 8.414 1.00 93.81 89 GLN A C 1
ATOM 668 O O . GLN A 1 89 ? -13.459 4.435 9.391 1.00 93.81 89 GLN A O 1
ATOM 673 N N . ASN A 1 90 ? -12.691 3.026 7.812 1.00 92.25 90 ASN A N 1
ATOM 674 C CA . ASN A 1 90 ? -13.499 1.887 8.248 1.00 92.25 90 ASN A CA 1
ATOM 675 C C . ASN A 1 90 ? -13.128 1.418 9.668 1.00 92.25 90 ASN A C 1
ATOM 677 O O . ASN A 1 90 ? -13.998 1.219 10.520 1.00 92.25 90 ASN A O 1
ATOM 681 N N . SER A 1 91 ? -11.826 1.317 9.950 1.00 92.56 91 SER A N 1
ATOM 682 C CA . SER A 1 91 ? -11.315 0.979 11.282 1.00 92.56 91 SER A CA 1
ATOM 683 C C . SER A 1 91 ? -11.762 2.001 12.334 1.00 92.56 91 SER A C 1
ATOM 685 O O . SER A 1 91 ? -12.335 1.631 13.358 1.00 92.56 91 SER A O 1
ATOM 687 N N . ASN A 1 92 ? -11.622 3.300 12.047 1.00 93.69 92 ASN A N 1
ATOM 688 C CA . ASN A 1 92 ? -12.045 4.374 12.949 1.00 93.69 92 ASN A CA 1
ATOM 689 C C . ASN A 1 92 ? -13.549 4.340 13.246 1.00 93.69 92 ASN A C 1
ATOM 691 O O . ASN A 1 92 ? -13.953 4.553 14.390 1.00 93.69 92 ASN A O 1
ATOM 695 N N . SER A 1 93 ? -14.376 4.053 12.237 1.00 93.94 93 SER A N 1
ATOM 696 C CA . SER A 1 93 ? -15.822 3.887 12.417 1.00 93.94 93 SER A CA 1
ATOM 697 C C . SER A 1 93 ? -16.133 2.762 13.408 1.00 93.94 93 SER A C 1
ATOM 699 O O . SER A 1 93 ? -16.884 2.951 14.368 1.00 93.94 93 SER A O 1
ATOM 701 N N . THR A 1 94 ? -15.479 1.612 13.245 1.00 93.75 94 THR A N 1
ATOM 702 C CA . THR A 1 94 ? -15.681 0.459 14.130 1.00 93.75 94 THR A CA 1
ATOM 703 C C . THR A 1 94 ? -15.164 0.729 15.544 1.00 93.75 94 THR A C 1
ATOM 705 O O . THR A 1 94 ? -15.861 0.446 16.516 1.00 93.75 94 THR A O 1
ATOM 708 N N . VAL A 1 95 ? -14.004 1.378 15.684 1.00 94.75 95 VAL A N 1
ATOM 709 C CA . VAL A 1 95 ? -13.470 1.815 16.987 1.00 94.75 95 VAL A CA 1
ATOM 710 C C . VAL A 1 95 ? -14.433 2.768 17.700 1.00 94.75 95 VAL A C 1
ATOM 712 O O . VAL A 1 95 ? -14.628 2.656 18.910 1.00 94.75 95 VAL A O 1
ATOM 715 N N . ASN A 1 96 ? -15.070 3.689 16.977 1.00 95.81 96 ASN A N 1
ATOM 716 C CA . ASN A 1 96 ? -16.060 4.589 17.566 1.00 95.81 96 ASN A CA 1
ATOM 717 C C . ASN A 1 96 ? -17.326 3.846 18.015 1.00 95.81 96 ASN A C 1
ATOM 719 O O . ASN A 1 96 ? -17.843 4.144 19.092 1.00 95.81 96 ASN A O 1
ATOM 723 N N . ASN A 1 97 ? -17.779 2.842 17.259 1.00 95.75 97 ASN A N 1
ATOM 724 C CA . ASN A 1 97 ? -18.873 1.968 17.688 1.00 95.75 97 ASN A CA 1
ATOM 725 C C . ASN A 1 97 ? -18.527 1.209 18.976 1.00 95.75 97 ASN A C 1
ATOM 727 O O . ASN A 1 97 ? -19.328 1.218 19.912 1.00 95.75 97 ASN A O 1
ATOM 731 N N . ILE A 1 98 ? -17.324 0.632 19.068 1.00 96.06 98 ILE A N 1
ATOM 732 C CA . ILE A 1 98 ? -16.835 -0.038 20.286 1.00 96.06 98 ILE A CA 1
ATOM 733 C C . ILE A 1 98 ? -16.839 0.942 21.468 1.00 96.06 98 ILE A C 1
ATOM 735 O O . ILE A 1 98 ? -17.391 0.645 22.526 1.00 96.06 98 ILE A O 1
ATOM 739 N N . ARG A 1 99 ? -16.291 2.152 21.290 1.00 96.38 99 ARG A N 1
ATOM 740 C CA . ARG A 1 99 ? -16.299 3.192 22.336 1.00 96.38 99 ARG A CA 1
ATOM 741 C C . ARG A 1 99 ? -17.712 3.548 22.786 1.00 96.38 99 ARG A C 1
ATOM 743 O O . ARG A 1 99 ? -17.943 3.688 23.985 1.00 96.38 99 ARG A O 1
ATOM 750 N N . SER A 1 100 ? -18.653 3.676 21.852 1.00 97.50 100 SER A N 1
ATOM 751 C CA . SER A 1 100 ? -20.047 3.971 22.185 1.00 97.50 100 SER A CA 1
ATOM 752 C C . SER A 1 100 ? -20.697 2.836 22.977 1.00 97.50 100 SER A C 1
ATOM 754 O O . SER A 1 100 ? -21.396 3.106 23.950 1.00 97.50 100 SER A O 1
ATOM 756 N N . GLN A 1 101 ? -20.455 1.577 22.604 1.00 95.56 101 GLN A N 1
ATOM 757 C CA . GLN A 1 101 ? -20.979 0.416 23.331 1.00 95.56 101 GLN A CA 1
ATOM 758 C C . GLN A 1 101 ? -20.417 0.338 24.757 1.00 95.56 101 GLN A C 1
ATOM 760 O O . GLN A 1 101 ? -21.173 0.128 25.708 1.00 95.56 101 GLN A O 1
ATOM 765 N N . LEU A 1 102 ? -19.111 0.574 24.923 1.00 96.44 102 LEU A N 1
ATOM 766 C CA . LEU A 1 102 ? -18.457 0.617 26.235 1.00 96.44 102 LEU A CA 1
ATOM 767 C C . LEU A 1 102 ? -18.970 1.770 27.106 1.00 96.44 102 LEU A C 1
ATOM 769 O O . LEU A 1 102 ? -19.126 1.606 28.319 1.00 96.44 102 LEU A O 1
ATOM 773 N N . LEU A 1 103 ? -19.273 2.923 26.504 1.00 97.44 103 LEU A N 1
ATOM 774 C CA . LEU A 1 103 ? -19.889 4.040 27.213 1.00 97.44 103 LEU A CA 1
ATOM 775 C C . LEU A 1 103 ? -21.287 3.666 27.722 1.00 97.44 103 LEU A C 1
ATOM 777 O O . LEU A 1 103 ? -21.576 3.879 28.898 1.00 97.44 103 LEU A O 1
ATOM 781 N N . THR A 1 104 ? -22.127 3.057 26.881 1.00 96.75 104 THR A N 1
ATOM 782 C CA . THR A 1 104 ? -23.459 2.579 27.289 1.00 96.75 104 THR A CA 1
ATOM 783 C C . THR A 1 104 ? -23.369 1.539 28.407 1.00 96.75 104 THR A C 1
ATOM 785 O O . THR A 1 104 ? -24.098 1.637 29.392 1.00 96.75 104 THR A O 1
ATOM 788 N N . LEU A 1 105 ? -22.443 0.581 28.304 1.00 96.25 105 LEU A N 1
ATOM 789 C CA . LEU A 1 105 ? -22.188 -0.400 29.361 1.00 96.25 105 LEU A CA 1
ATOM 790 C C . LEU A 1 105 ? -21.825 0.290 30.684 1.00 96.25 105 LEU A C 1
ATOM 792 O O . LEU A 1 105 ? -22.407 -0.011 31.725 1.00 96.25 105 LEU A O 1
ATOM 796 N N . THR A 1 106 ? -20.900 1.251 30.634 1.00 95.81 106 THR A N 1
ATOM 797 C CA . THR A 1 106 ? -20.452 2.006 31.813 1.00 95.81 106 THR A CA 1
ATOM 798 C C . THR A 1 106 ? -21.602 2.785 32.449 1.00 95.81 106 THR A C 1
ATOM 800 O O . THR A 1 106 ? -21.752 2.764 33.668 1.00 95.81 106 THR A O 1
ATOM 803 N N . GLN A 1 107 ? -22.451 3.420 31.638 1.00 95.94 107 GLN A N 1
ATOM 804 C CA . GLN A 1 107 ? -23.629 4.149 32.113 1.00 95.94 107 GLN A CA 1
ATOM 805 C C . GLN A 1 107 ? -24.649 3.224 32.785 1.00 95.94 107 GLN A C 1
ATOM 807 O O . GLN A 1 107 ? -25.163 3.566 33.849 1.00 95.94 107 GLN A O 1
ATOM 812 N N . ASN A 1 108 ? -24.915 2.046 32.212 1.00 93.56 108 ASN A N 1
ATOM 813 C CA . ASN A 1 10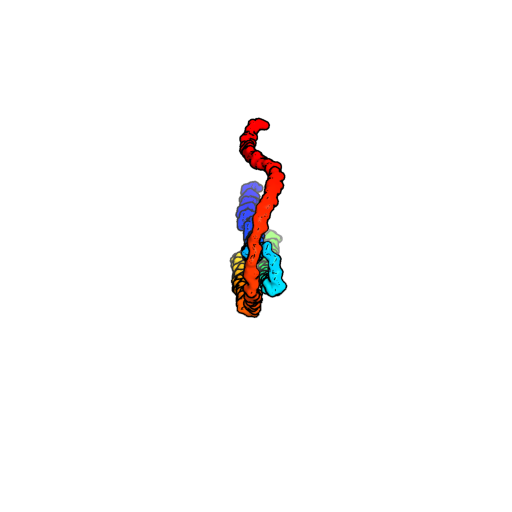8 ? -25.823 1.066 32.813 1.00 93.56 108 ASN A CA 1
ATOM 814 C C . ASN A 1 108 ? -25.297 0.582 34.170 1.00 93.56 108 ASN A C 1
ATOM 816 O O . ASN A 1 108 ? -26.050 0.513 35.139 1.00 93.56 108 ASN A O 1
ATOM 820 N N . VAL A 1 109 ? -23.996 0.282 34.253 1.00 94.00 109 VAL A N 1
ATOM 821 C CA . VAL A 1 109 ? -23.355 -0.149 35.503 1.00 94.00 109 VAL A CA 1
ATOM 822 C C . VAL A 1 109 ? -23.399 0.964 36.549 1.00 94.00 109 VAL A C 1
ATOM 824 O O . VAL A 1 109 ? -23.830 0.718 37.670 1.00 94.00 109 VAL A O 1
ATOM 827 N N . GLN A 1 110 ? -23.020 2.194 36.191 1.00 94.81 110 GLN A N 1
ATOM 828 C CA . GLN A 1 110 ? -23.068 3.337 37.108 1.00 94.81 110 GLN A CA 1
ATOM 829 C C . GLN A 1 110 ? -24.485 3.635 37.594 1.00 94.81 110 GLN A C 1
ATOM 831 O O . GLN A 1 110 ? -24.669 3.919 38.772 1.00 94.81 110 GLN A O 1
ATOM 836 N N . ARG A 1 111 ? -25.493 3.531 36.718 1.00 92.94 111 ARG A N 1
ATOM 837 C CA . ARG A 1 111 ? -26.894 3.711 37.107 1.00 92.94 111 ARG A CA 1
ATOM 838 C C . ARG A 1 111 ? -27.285 2.731 38.209 1.00 92.94 111 ARG A C 1
ATOM 840 O O . ARG A 1 111 ? -27.830 3.170 39.210 1.00 92.94 111 ARG A O 1
ATOM 847 N N . CYS A 1 112 ? -26.965 1.447 38.053 1.00 94.00 112 CYS A N 1
ATOM 848 C CA . CYS A 1 112 ? -27.289 0.463 39.082 1.00 94.00 112 CYS A CA 1
ATOM 849 C C . CYS A 1 112 ? -26.450 0.643 40.351 1.00 94.00 112 CYS A C 1
ATOM 851 O O . CYS A 1 112 ? -26.980 0.491 41.440 1.00 94.00 112 CYS A O 1
ATOM 853 N N . LEU A 1 113 ? -25.169 1.009 40.238 1.00 92.75 113 LEU A N 1
ATOM 854 C CA . LEU A 1 113 ? -24.311 1.269 41.402 1.00 92.75 113 LEU A CA 1
ATOM 855 C C . LEU A 1 113 ? -24.763 2.468 42.247 1.00 92.75 113 LEU A C 1
ATOM 857 O O . LEU A 1 113 ? -24.395 2.553 43.415 1.00 92.75 113 LEU A O 1
ATOM 861 N N . ASN A 1 114 ? -25.538 3.385 41.669 1.00 93.56 114 ASN A N 1
ATOM 862 C CA . ASN A 1 114 ? -26.100 4.523 42.390 1.00 93.56 114 ASN A CA 1
ATOM 863 C C . ASN A 1 114 ? -27.357 4.161 43.203 1.00 93.56 114 ASN A C 1
ATOM 865 O O . ASN A 1 114 ? -27.845 5.008 43.952 1.00 93.56 114 ASN A O 1
ATOM 869 N N . GLU A 1 115 ? -27.882 2.937 43.076 1.00 93.25 115 GLU A N 1
ATOM 870 C CA . GLU A 1 115 ? -28.991 2.454 43.900 1.00 93.25 115 GLU A CA 1
ATOM 871 C C . GLU A 1 115 ? -28.503 2.143 45.321 1.00 93.25 115 GLU A C 1
ATOM 873 O O . GLU A 1 115 ? -27.565 1.371 45.526 1.00 93.25 115 GLU A O 1
ATOM 878 N N . SER A 1 116 ? -29.152 2.739 46.319 1.00 88.56 116 SER A N 1
ATOM 879 C CA . SER A 1 116 ? -28.828 2.551 47.740 1.00 88.56 116 SER A CA 1
ATOM 880 C C . SER A 1 116 ? -29.615 1.414 48.401 1.00 88.56 116 SER A C 1
ATOM 882 O O . SER A 1 116 ? -29.202 0.908 49.444 1.00 88.56 116 SER A O 1
ATOM 884 N N . ASP A 1 117 ? -30.731 0.997 47.799 1.00 94.69 117 ASP A N 1
ATOM 885 C CA . ASP A 1 117 ? -31.553 -0.126 48.250 1.00 94.69 117 ASP A CA 1
ATOM 886 C C . ASP A 1 117 ? -31.136 -1.426 47.541 1.00 94.69 117 ASP A C 1
ATOM 888 O O . ASP A 1 117 ? -31.017 -1.480 46.315 1.00 94.69 117 ASP A O 1
ATOM 892 N N . ALA A 1 118 ? -30.933 -2.500 48.309 1.00 91.50 118 ALA A N 1
ATOM 893 C CA . ALA A 1 118 ? -30.450 -3.778 47.784 1.00 91.50 118 ALA A CA 1
ATOM 894 C C . ALA A 1 118 ? -31.435 -4.462 46.813 1.00 91.50 118 ALA A C 1
ATOM 896 O O . ALA A 1 118 ? -31.006 -5.138 45.873 1.00 91.50 118 ALA A O 1
ATOM 897 N N . SER A 1 119 ? -32.744 -4.287 47.012 1.00 93.19 119 SER A N 1
ATOM 898 C CA . SER A 1 119 ? -33.781 -4.801 46.111 1.00 93.19 119 SER A CA 1
ATOM 899 C C . SER A 1 119 ? -33.780 -4.026 44.793 1.00 93.19 119 SER A C 1
ATOM 901 O O . SER A 1 119 ? -33.782 -4.631 43.718 1.00 93.19 119 SER A O 1
ATOM 903 N N . LEU A 1 120 ? -33.684 -2.692 44.854 1.00 93.19 120 LEU A N 1
ATOM 904 C CA . LEU A 1 120 ? -33.577 -1.844 43.659 1.00 93.19 120 LEU A CA 1
ATOM 905 C C . LEU A 1 120 ? -32.289 -2.117 42.872 1.00 93.19 120 LEU A C 1
ATOM 907 O O . LEU A 1 120 ? -32.344 -2.289 41.652 1.00 93.19 120 LEU A O 1
ATOM 911 N N . LEU A 1 121 ? -31.156 -2.278 43.560 1.00 93.38 121 LEU A N 1
ATOM 912 C CA . LEU A 1 121 ? -29.885 -2.680 42.958 1.00 93.38 121 LEU A CA 1
ATOM 913 C C . LEU A 1 121 ? -30.000 -4.031 42.233 1.00 93.38 121 LEU A C 1
ATOM 915 O O . LEU A 1 121 ? -29.563 -4.167 41.086 1.00 93.38 121 LEU A O 1
ATOM 919 N N . THR A 1 122 ? -30.604 -5.034 42.875 1.00 93.69 122 THR A N 1
ATOM 920 C CA . THR A 1 122 ? -30.771 -6.380 42.296 1.00 93.69 122 THR A CA 1
ATOM 921 C C . THR A 1 122 ? -31.683 -6.349 41.069 1.00 93.69 122 THR A C 1
ATOM 923 O O . THR A 1 122 ? -31.372 -6.958 40.044 1.00 93.69 122 THR A O 1
ATOM 926 N N . ASN A 1 123 ? -32.775 -5.584 41.121 1.00 95.00 123 ASN A N 1
ATOM 927 C CA . ASN A 1 123 ? -33.675 -5.417 39.983 1.00 95.00 123 ASN A CA 1
ATOM 928 C C . ASN A 1 123 ? -32.998 -4.674 38.822 1.00 95.00 123 ASN A C 1
ATOM 930 O O . ASN A 1 123 ? -33.107 -5.114 37.678 1.00 95.00 123 ASN A O 1
ATOM 934 N N . CYS A 1 124 ? -32.246 -3.603 39.100 1.00 94.88 124 CYS A N 1
ATOM 935 C CA . CYS A 1 124 ? -31.507 -2.855 38.081 1.00 94.88 124 CYS A CA 1
ATOM 936 C C . CYS A 1 124 ? -30.449 -3.728 37.395 1.00 94.88 124 CYS A C 1
ATOM 938 O O . CYS A 1 124 ? -30.396 -3.814 36.165 1.00 94.88 124 CYS A O 1
ATOM 940 N N . THR A 1 125 ? -29.625 -4.421 38.185 1.00 94.62 125 THR A N 1
ATOM 941 C CA . THR A 1 125 ? -28.567 -5.293 37.659 1.00 94.62 125 THR A CA 1
ATOM 942 C C . THR A 1 125 ? -29.144 -6.442 36.837 1.00 94.62 125 THR A C 1
ATOM 944 O O . THR A 1 125 ? -28.661 -6.685 35.732 1.00 94.62 125 THR A O 1
ATOM 947 N N . THR A 1 126 ? -30.219 -7.083 37.304 1.00 95.12 126 THR A N 1
ATOM 948 C CA . THR A 1 126 ? -30.906 -8.156 36.564 1.00 95.12 126 THR A CA 1
ATOM 949 C C . THR A 1 126 ? -31.523 -7.641 35.261 1.00 95.12 126 THR A C 1
ATOM 951 O O . THR A 1 126 ? -31.355 -8.270 34.217 1.00 95.12 126 THR A O 1
ATOM 954 N N . ALA A 1 127 ? -32.172 -6.471 35.282 1.00 94.31 127 ALA A N 1
ATOM 955 C CA . ALA A 1 127 ? -32.790 -5.871 34.099 1.00 94.31 127 ALA A CA 1
ATOM 956 C C . ALA A 1 127 ? -31.769 -5.522 33.000 1.00 94.31 127 ALA A C 1
ATOM 958 O O . ALA A 1 127 ? -32.072 -5.641 31.812 1.00 94.31 127 ALA A O 1
ATOM 959 N N . HIS A 1 128 ? -30.551 -5.124 33.378 1.00 94.75 128 HIS A N 1
ATOM 960 C CA . HIS A 1 128 ? -29.496 -4.753 32.432 1.00 94.75 128 HIS A CA 1
ATOM 961 C C . HIS A 1 128 ? -28.505 -5.880 32.104 1.00 94.75 128 HIS A C 1
ATOM 963 O O . HIS A 1 128 ? -27.735 -5.732 31.154 1.00 94.75 128 HIS A O 1
ATOM 969 N N . PHE A 1 129 ? -28.517 -7.004 32.828 1.00 94.75 129 PHE A N 1
ATOM 970 C CA . PHE A 1 129 ? -27.505 -8.062 32.723 1.00 94.75 129 PHE A CA 1
ATOM 971 C C . PHE A 1 129 ? -27.294 -8.560 31.286 1.00 94.75 129 PHE A C 1
ATOM 973 O O . PHE A 1 129 ? -26.189 -8.469 30.751 1.00 94.75 129 PHE A O 1
ATOM 980 N N . SER A 1 130 ? -28.362 -9.014 30.625 1.00 95.62 130 SER A N 1
ATOM 981 C CA . SER A 1 130 ? -28.279 -9.560 29.264 1.00 95.62 130 SER A CA 1
ATOM 982 C C . SER A 1 130 ? -27.846 -8.515 28.234 1.00 95.62 130 SER A C 1
ATOM 984 O O . SER A 1 130 ? -27.071 -8.818 27.327 1.00 95.62 130 SER A O 1
ATOM 986 N N . ALA A 1 131 ? -28.313 -7.270 28.373 1.00 95.44 131 ALA A N 1
ATOM 987 C CA . ALA A 1 131 ? -27.927 -6.180 27.480 1.00 95.44 131 ALA A CA 1
ATOM 988 C C . ALA A 1 131 ? -26.444 -5.818 27.649 1.00 95.44 131 ALA A C 1
ATOM 990 O O . ALA A 1 131 ? -25.733 -5.654 26.661 1.00 95.44 131 ALA A O 1
ATOM 991 N N . ASN A 1 132 ? -25.966 -5.755 28.892 1.00 96.00 132 ASN A N 1
ATOM 992 C CA . ASN A 1 132 ? -24.573 -5.467 29.218 1.00 96.00 132 ASN A CA 1
ATOM 993 C C . ASN A 1 132 ? -23.629 -6.570 28.729 1.00 96.00 132 ASN A C 1
ATOM 995 O O . ASN A 1 132 ? -22.594 -6.260 28.141 1.00 96.00 132 ASN A O 1
ATOM 999 N N . LEU A 1 133 ? -24.004 -7.843 28.899 1.00 96.75 133 LEU A N 1
ATOM 1000 C CA . LEU A 1 133 ? -23.249 -8.966 28.339 1.00 96.75 133 LEU A CA 1
ATOM 1001 C C . LEU A 1 133 ? -23.160 -8.882 26.816 1.00 96.75 133 LEU A C 1
ATOM 1003 O O . LEU A 1 133 ? -22.076 -9.035 26.263 1.00 96.75 133 LEU A O 1
ATOM 1007 N N . LYS A 1 134 ? -24.272 -8.575 26.140 1.00 96.50 134 LYS A N 1
ATOM 1008 C CA . LYS A 1 134 ? -24.285 -8.410 24.683 1.00 96.50 134 LYS A CA 1
ATOM 1009 C C . LYS A 1 134 ? -23.399 -7.252 24.219 1.00 96.50 134 LYS A C 1
ATOM 1011 O O . LYS A 1 134 ? -22.717 -7.381 23.208 1.00 96.50 134 LYS A O 1
ATOM 1016 N N . LEU A 1 135 ? -23.402 -6.124 24.935 1.00 96.62 135 LEU A N 1
ATOM 1017 C CA . LEU A 1 135 ? -22.515 -4.993 24.633 1.00 96.62 135 LEU A CA 1
ATOM 1018 C C . LEU A 1 135 ? -21.042 -5.391 24.768 1.00 96.62 135 LEU A C 1
ATOM 1020 O O . LEU A 1 135 ? -20.248 -5.069 23.888 1.00 96.62 135 LEU A O 1
ATOM 1024 N N . LEU A 1 136 ? -20.693 -6.118 25.832 1.00 96.12 136 LEU A N 1
ATOM 1025 C CA . LEU A 1 136 ? -19.327 -6.579 26.073 1.00 96.12 136 LEU A CA 1
ATOM 1026 C C . LEU A 1 136 ? -18.864 -7.581 25.004 1.00 96.12 136 LEU A C 1
ATOM 1028 O O . LEU A 1 136 ? -17.770 -7.437 24.462 1.00 96.12 136 LEU A O 1
ATOM 1032 N N . ASP A 1 137 ? -19.707 -8.559 24.674 1.00 96.88 137 ASP A N 1
ATOM 1033 C CA . ASP A 1 137 ? -19.420 -9.577 23.661 1.00 96.88 137 ASP A CA 1
ATOM 1034 C C . ASP A 1 137 ? -19.249 -8.967 22.261 1.00 96.88 137 ASP A C 1
ATOM 1036 O O . ASP A 1 137 ? -18.256 -9.226 21.577 1.00 96.88 137 ASP A O 1
ATOM 1040 N N . ASN A 1 138 ? -20.152 -8.059 21.873 1.00 96.12 138 ASN A N 1
ATOM 1041 C CA . ASN A 1 138 ? -20.043 -7.322 20.615 1.00 96.12 138 ASN A CA 1
ATOM 1042 C C . ASN A 1 138 ? -18.771 -6.469 20.564 1.00 96.12 138 ASN A C 1
ATOM 1044 O O . ASN A 1 138 ? -18.056 -6.506 19.564 1.00 96.12 138 ASN A O 1
ATOM 1048 N N . SER A 1 139 ? -18.466 -5.724 21.631 1.00 96.12 139 SER A N 1
ATOM 1049 C CA . SER A 1 139 ? -17.268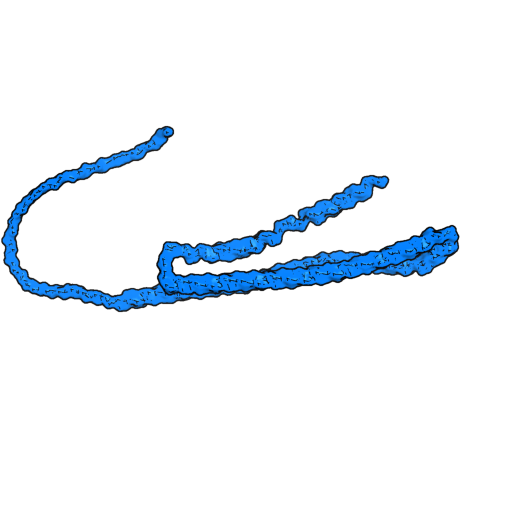 -4.879 21.697 1.00 96.12 139 SER A CA 1
ATOM 1050 C C . SER A 1 139 ? -15.984 -5.702 21.591 1.00 96.12 139 SER A C 1
ATOM 1052 O O . SER A 1 139 ? -15.065 -5.312 20.867 1.00 96.12 139 SER A O 1
ATOM 1054 N N . ASN A 1 140 ? -15.921 -6.858 22.255 1.00 95.81 140 ASN A N 1
ATOM 1055 C CA . ASN A 1 140 ? -14.781 -7.769 22.161 1.00 95.81 140 ASN A CA 1
ATOM 1056 C C . ASN A 1 140 ? -14.644 -8.347 20.752 1.00 95.81 140 ASN A C 1
ATOM 1058 O O . ASN A 1 140 ? -13.571 -8.260 20.155 1.00 95.81 140 ASN A O 1
ATOM 1062 N N . SER A 1 141 ? -15.734 -8.875 20.195 1.00 95.69 141 SER A N 1
ATOM 1063 C CA . SER A 1 141 ? -15.748 -9.455 18.850 1.00 95.69 141 SER A CA 1
ATOM 1064 C C . SER A 1 141 ? -15.320 -8.436 17.791 1.00 95.69 141 SER A C 1
ATOM 1066 O O . SER A 1 141 ? -14.439 -8.716 16.978 1.00 95.69 141 SER A O 1
ATOM 1068 N N . GLN A 1 142 ? -15.860 -7.215 17.852 1.00 95.50 142 GLN A N 1
ATOM 1069 C CA . GLN A 1 142 ? -15.472 -6.119 16.961 1.00 95.50 142 GLN A CA 1
ATOM 1070 C C . GLN A 1 142 ? -14.007 -5.709 17.153 1.00 95.50 142 GLN A C 1
ATOM 1072 O O . GLN A 1 142 ? -13.327 -5.408 16.175 1.00 95.50 142 GLN A O 1
ATOM 1077 N N . SER A 1 143 ? -13.490 -5.725 18.385 1.00 94.06 143 SER A N 1
ATOM 1078 C CA . SER A 1 143 ? -12.082 -5.399 18.652 1.00 94.06 143 SER A CA 1
ATOM 1079 C C . SER A 1 143 ? -11.131 -6.405 17.999 1.00 94.06 143 SER A C 1
ATOM 1081 O O . SER A 1 143 ? -10.164 -6.003 17.350 1.00 94.06 143 SER A O 1
ATOM 1083 N N . TYR A 1 144 ? -11.424 -7.705 18.116 1.00 94.25 144 TYR A N 1
ATOM 1084 C CA . TYR A 1 144 ? -10.645 -8.749 17.445 1.00 94.25 144 TYR A CA 1
ATOM 1085 C C . TYR A 1 144 ? -10.732 -8.640 15.925 1.00 94.25 144 TYR A C 1
ATOM 1087 O O . TYR A 1 144 ? -9.712 -8.743 15.241 1.00 94.25 144 TYR A O 1
ATOM 1095 N N . GLN A 1 145 ? -11.929 -8.377 15.399 1.00 93.88 145 GLN A N 1
ATOM 1096 C CA . GLN A 1 145 ? -12.140 -8.196 13.969 1.00 93.88 145 GLN A CA 1
ATOM 1097 C C . GLN A 1 145 ? -11.318 -7.020 13.424 1.00 93.88 145 GLN A C 1
ATOM 1099 O O . GLN A 1 145 ? -10.558 -7.204 12.478 1.00 93.88 145 GLN A O 1
ATOM 1104 N N . VAL A 1 146 ? -11.385 -5.843 14.055 1.00 93.75 146 VAL A N 1
ATOM 1105 C CA . VAL A 1 146 ? -10.615 -4.658 13.631 1.00 93.75 146 VAL A CA 1
ATOM 1106 C C . VAL A 1 146 ? -9.113 -4.919 13.672 1.00 93.75 146 VAL A C 1
ATOM 1108 O O . VAL A 1 146 ? -8.390 -4.489 12.775 1.00 93.75 146 VAL A O 1
ATOM 1111 N N . GLN A 1 147 ? -8.625 -5.624 14.693 1.00 91.50 147 GLN A N 1
ATOM 1112 C CA . GLN A 1 147 ? -7.206 -5.954 14.794 1.00 91.50 147 GLN A CA 1
ATOM 1113 C C . GLN A 1 147 ? -6.757 -6.872 13.648 1.00 91.50 147 GLN A C 1
ATOM 1115 O O . GLN A 1 147 ? -5.744 -6.591 13.002 1.00 91.50 147 GLN A O 1
ATOM 1120 N N . ALA A 1 148 ? -7.520 -7.932 13.371 1.00 92.19 148 ALA A N 1
ATOM 1121 C CA . ALA A 1 148 ? -7.223 -8.866 12.290 1.00 92.19 148 ALA A CA 1
ATOM 1122 C C . ALA A 1 148 ? -7.305 -8.187 10.913 1.00 92.19 148 ALA A C 1
ATOM 1124 O O . ALA A 1 148 ? -6.391 -8.315 10.096 1.00 92.19 148 ALA A O 1
ATOM 1125 N N . GLU A 1 149 ? -8.367 -7.415 10.675 1.00 92.50 149 GLU A N 1
ATOM 1126 C CA . GLU A 1 149 ? -8.578 -6.686 9.426 1.00 92.50 149 GLU A CA 1
ATOM 1127 C C . GLU A 1 149 ? -7.513 -5.615 9.205 1.00 92.50 149 GLU A C 1
ATOM 1129 O O . GLU A 1 149 ? -7.030 -5.475 8.089 1.00 92.50 149 GLU A O 1
ATOM 1134 N N . SER A 1 150 ? -7.094 -4.885 10.242 1.00 91.81 150 SER A N 1
ATOM 1135 C CA . SER A 1 150 ? -6.050 -3.857 10.129 1.00 91.81 150 SER A CA 1
ATOM 1136 C C . SER A 1 150 ? -4.726 -4.442 9.628 1.00 91.81 150 SER A C 1
ATOM 1138 O O . SER A 1 150 ? -4.129 -3.918 8.681 1.00 91.81 150 SER A O 1
ATOM 1140 N N . LEU A 1 151 ? -4.298 -5.573 10.201 1.00 91.19 151 LEU A N 1
ATOM 1141 C CA . LEU A 1 151 ? -3.078 -6.255 9.776 1.00 91.19 151 LEU A CA 1
ATOM 1142 C C . LEU A 1 151 ? -3.212 -6.780 8.341 1.00 91.19 151 LEU A C 1
ATOM 1144 O O . LEU A 1 151 ? -2.364 -6.489 7.497 1.00 91.19 151 LEU A O 1
ATOM 1148 N N . ALA A 1 152 ? -4.301 -7.496 8.048 1.00 93.81 152 ALA A N 1
ATOM 1149 C CA . ALA A 1 152 ? -4.545 -8.061 6.725 1.00 93.81 152 ALA A CA 1
ATOM 1150 C C . ALA A 1 152 ? -4.627 -6.975 5.639 1.00 93.81 152 ALA A C 1
ATOM 1152 O O . ALA A 1 152 ? -4.022 -7.110 4.575 1.00 93.81 152 ALA A O 1
ATOM 1153 N N . ASN A 1 153 ? -5.326 -5.875 5.916 1.00 95.75 153 ASN A N 1
ATOM 1154 C CA . ASN A 1 153 ? -5.488 -4.752 5.001 1.00 95.75 153 ASN A CA 1
ATOM 1155 C C . ASN A 1 153 ? -4.167 -4.030 4.738 1.00 95.75 153 ASN A C 1
ATOM 1157 O O . ASN A 1 153 ? -3.884 -3.689 3.589 1.00 95.75 153 ASN A O 1
ATOM 1161 N N . SER A 1 154 ? -3.343 -3.829 5.770 1.00 91.88 154 SER A N 1
ATOM 1162 C CA . SER A 1 154 ? -2.009 -3.237 5.625 1.00 91.88 154 SER A CA 1
ATOM 1163 C C . SER A 1 154 ? -1.111 -4.107 4.741 1.00 91.88 154 SER A C 1
ATOM 1165 O O . SER A 1 154 ? -0.573 -3.635 3.736 1.00 91.88 154 SER A O 1
ATOM 1167 N N . THR A 1 155 ? -1.026 -5.407 5.039 1.00 94.50 155 THR A N 1
ATOM 1168 C CA . THR A 1 155 ? -0.231 -6.359 4.250 1.00 94.50 155 THR A CA 1
ATOM 1169 C C . THR A 1 155 ? -0.711 -6.438 2.803 1.00 94.50 155 THR A C 1
ATOM 1171 O O . THR A 1 155 ? 0.099 -6.353 1.884 1.00 94.50 155 THR A O 1
ATOM 1174 N N . ASN A 1 156 ? -2.021 -6.552 2.579 1.00 95.75 156 ASN A N 1
ATOM 1175 C CA . ASN A 1 156 ? -2.595 -6.650 1.238 1.00 95.75 156 ASN A CA 1
ATOM 1176 C C . ASN A 1 156 ? -2.359 -5.366 0.427 1.00 95.75 156 ASN A C 1
ATOM 1178 O O . ASN A 1 156 ? -1.996 -5.430 -0.746 1.00 95.75 156 ASN A O 1
ATOM 1182 N N . THR A 1 157 ? -2.497 -4.197 1.058 1.00 95.38 157 THR A N 1
ATOM 1183 C CA . THR A 1 157 ? -2.244 -2.908 0.396 1.00 95.38 157 THR A CA 1
ATOM 1184 C C . THR A 1 157 ? -0.780 -2.780 -0.024 1.00 95.38 157 THR A C 1
ATOM 1186 O O . THR A 1 157 ? -0.511 -2.410 -1.165 1.00 95.38 157 THR A O 1
ATOM 1189 N N . ASN A 1 158 ? 0.162 -3.152 0.849 1.00 93.88 158 ASN A N 1
ATOM 1190 C CA . ASN A 1 158 ? 1.589 -3.135 0.520 1.00 93.88 158 ASN A CA 1
ATOM 1191 C C . ASN A 1 158 ? 1.941 -4.128 -0.590 1.00 93.88 158 ASN A C 1
ATOM 1193 O O . ASN A 1 158 ? 2.606 -3.749 -1.548 1.00 93.88 158 ASN A O 1
ATOM 1197 N N . LEU A 1 159 ? 1.430 -5.358 -0.519 1.00 96.38 159 LEU A N 1
ATOM 1198 C CA . LEU A 1 159 ? 1.685 -6.373 -1.540 1.00 96.38 159 LEU A CA 1
ATOM 1199 C C . LEU A 1 159 ? 1.150 -5.948 -2.914 1.00 96.38 159 LEU A C 1
ATOM 1201 O O . LEU A 1 159 ? 1.824 -6.118 -3.926 1.00 96.38 159 LEU A O 1
ATOM 1205 N N . LYS A 1 160 ? -0.040 -5.339 -2.961 1.00 96.25 160 LYS A N 1
ATOM 1206 C CA . LYS A 1 160 ? -0.594 -4.775 -4.201 1.00 96.25 160 LYS A CA 1
ATOM 1207 C C . LYS A 1 160 ? 0.236 -3.612 -4.734 1.00 96.25 160 LYS A C 1
ATOM 1209 O O . LYS A 1 160 ? 0.429 -3.524 -5.944 1.00 96.25 160 LYS A O 1
ATOM 1214 N N . ARG A 1 161 ? 0.719 -2.734 -3.849 1.00 96.19 161 ARG A N 1
ATOM 1215 C CA . ARG A 1 161 ? 1.598 -1.612 -4.207 1.00 96.19 161 ARG A CA 1
ATOM 1216 C C . ARG A 1 161 ? 2.877 -2.123 -4.862 1.00 96.19 161 ARG A C 1
ATOM 1218 O O . ARG A 1 161 ? 3.187 -1.724 -5.978 1.00 96.19 161 ARG A O 1
ATOM 1225 N N . GLU A 1 162 ? 3.563 -3.052 -4.206 1.00 94.06 162 GLU A N 1
ATOM 1226 C CA . GLU A 1 162 ? 4.804 -3.647 -4.703 1.00 94.06 162 GLU A CA 1
ATOM 1227 C C . GLU A 1 162 ? 4.586 -4.381 -6.024 1.00 94.06 162 GLU A C 1
ATOM 1229 O O . GLU A 1 162 ? 5.286 -4.103 -6.991 1.00 94.06 162 GLU A O 1
ATOM 1234 N N . ALA A 1 163 ? 3.572 -5.245 -6.116 1.00 95.62 163 ALA A N 1
ATOM 1235 C CA . ALA A 1 163 ? 3.262 -5.960 -7.353 1.00 95.62 163 ALA A CA 1
ATOM 1236 C C . ALA A 1 163 ? 2.993 -5.008 -8.534 1.00 95.62 163 ALA A C 1
ATOM 1238 O O . ALA A 1 163 ? 3.442 -5.264 -9.650 1.00 95.62 163 ALA A O 1
ATOM 1239 N N . CYS A 1 164 ? 2.301 -3.891 -8.289 1.00 95.88 164 CYS A N 1
ATOM 1240 C CA . CYS A 1 164 ? 2.057 -2.855 -9.292 1.00 95.88 164 CYS A CA 1
ATOM 1241 C C . CYS A 1 164 ? 3.361 -2.179 -9.751 1.00 95.88 164 CYS A C 1
ATOM 1243 O O . CYS A 1 164 ? 3.585 -2.027 -10.952 1.00 95.88 164 CYS A O 1
ATOM 1245 N N . ILE A 1 165 ? 4.245 -1.829 -8.811 1.00 92.44 165 ILE A N 1
ATOM 1246 C CA . ILE A 1 165 ? 5.548 -1.216 -9.112 1.00 92.44 165 ILE A CA 1
ATOM 1247 C C . ILE A 1 165 ? 6.442 -2.191 -9.887 1.00 92.44 165 ILE A C 1
ATOM 1249 O O . ILE A 1 165 ? 7.039 -1.801 -10.888 1.00 92.44 165 ILE A O 1
ATOM 1253 N N . TYR A 1 166 ? 6.496 -3.461 -9.479 1.00 91.31 166 TYR A N 1
ATOM 1254 C CA . TYR A 1 166 ? 7.260 -4.491 -10.186 1.00 91.31 166 TYR A CA 1
ATOM 1255 C C . TYR A 1 166 ? 6.767 -4.692 -11.618 1.00 91.31 166 TYR A C 1
ATOM 1257 O O . TYR A 1 166 ? 7.583 -4.761 -12.533 1.00 91.31 166 TYR A O 1
ATOM 1265 N N . ALA A 1 167 ? 5.450 -4.728 -11.833 1.00 93.44 167 ALA A N 1
ATOM 1266 C CA . ALA A 1 167 ? 4.884 -4.828 -13.175 1.00 93.44 167 ALA A CA 1
ATOM 1267 C C . ALA A 1 167 ? 5.252 -3.612 -14.047 1.00 93.44 167 ALA A C 1
ATOM 1269 O O . ALA A 1 167 ? 5.638 -3.779 -15.201 1.00 93.44 167 ALA A O 1
ATOM 1270 N N . ALA A 1 168 ? 5.194 -2.396 -13.492 1.00 89.00 168 ALA A N 1
ATOM 1271 C CA . ALA A 1 168 ? 5.602 -1.183 -14.203 1.00 89.00 168 ALA A CA 1
ATOM 1272 C C . ALA A 1 168 ? 7.102 -1.180 -14.549 1.00 89.00 168 ALA A C 1
ATOM 1274 O O . ALA A 1 168 ? 7.501 -0.726 -15.622 1.00 89.00 168 ALA A O 1
ATOM 1275 N N . ALA A 1 169 ? 7.936 -1.693 -13.647 1.00 87.94 169 ALA A N 1
ATOM 1276 C CA . ALA A 1 169 ? 9.369 -1.805 -13.862 1.00 87.94 169 ALA A CA 1
ATOM 1277 C C . ALA A 1 169 ? 9.727 -2.843 -14.938 1.00 87.94 169 ALA A C 1
ATOM 1279 O O . ALA A 1 169 ? 10.622 -2.596 -15.748 1.00 87.94 169 ALA A O 1
ATOM 1280 N N . ASP A 1 170 ? 9.032 -3.982 -14.965 1.00 85.81 170 ASP A N 1
ATOM 1281 C CA . ASP A 1 170 ? 9.244 -5.023 -15.975 1.00 85.81 170 ASP A CA 1
ATOM 1282 C C . ASP A 1 170 ? 8.867 -4.533 -17.381 1.00 85.81 170 ASP A C 1
ATOM 1284 O O . ASP A 1 170 ? 9.652 -4.677 -18.319 1.00 85.81 170 ASP A O 1
ATOM 1288 N N . ASP A 1 171 ? 7.736 -3.835 -17.510 1.00 86.12 171 ASP A N 1
ATOM 1289 C CA . ASP A 1 171 ? 7.314 -3.215 -18.772 1.00 86.12 171 ASP A CA 1
ATOM 1290 C C . ASP A 1 171 ? 8.359 -2.210 -19.296 1.00 86.12 171 ASP A C 1
ATOM 1292 O O . ASP A 1 171 ? 8.785 -2.249 -20.452 1.00 86.12 171 ASP A O 1
ATOM 1296 N N . VAL A 1 172 ? 8.873 -1.356 -18.411 1.00 88.19 172 VAL A N 1
ATOM 1297 C CA . VAL A 1 172 ? 9.915 -0.376 -18.746 1.00 88.19 172 VAL A CA 1
ATOM 1298 C C . VAL A 1 172 ? 11.235 -1.039 -19.136 1.00 88.19 172 VAL A C 1
ATOM 1300 O O . VAL A 1 172 ? 11.913 -0.563 -20.049 1.00 88.19 172 VAL A O 1
ATOM 1303 N N . LYS A 1 173 ? 11.601 -2.157 -18.505 1.00 86.88 173 LYS A N 1
ATOM 1304 C CA . LYS A 1 173 ? 12.791 -2.930 -18.880 1.00 86.88 173 LYS A CA 1
ATOM 1305 C C . LYS A 1 173 ? 12.687 -3.455 -20.313 1.00 86.88 173 LYS A C 1
ATOM 1307 O O . LYS A 1 173 ? 13.675 -3.403 -21.049 1.00 86.88 173 LYS A O 1
ATOM 1312 N N . VAL A 1 174 ? 11.512 -3.933 -20.727 1.00 90.19 174 VAL A N 1
ATOM 1313 C CA . VAL A 1 174 ? 11.269 -4.354 -22.116 1.00 90.19 174 VAL A CA 1
ATOM 1314 C C . VAL A 1 174 ? 11.453 -3.173 -23.072 1.00 90.19 174 VAL A C 1
ATOM 1316 O O . VAL A 1 174 ? 12.218 -3.287 -24.031 1.00 90.19 174 VAL A O 1
ATOM 1319 N N . GLN A 1 175 ? 10.854 -2.020 -22.766 1.00 88.94 175 GLN A N 1
ATOM 1320 C CA . GLN A 1 175 ? 10.982 -0.811 -23.591 1.00 88.94 175 GLN A CA 1
ATOM 1321 C C . GLN A 1 175 ? 12.430 -0.304 -23.676 1.00 88.94 175 GLN A C 1
ATOM 1323 O O . GLN A 1 175 ? 12.879 0.145 -24.731 1.00 88.94 175 GLN A O 1
ATOM 1328 N N . TYR A 1 176 ? 13.196 -0.394 -22.586 1.00 86.44 176 TYR A N 1
ATOM 1329 C CA . TYR A 1 176 ? 14.601 0.011 -22.579 1.00 86.44 176 TYR A CA 1
ATOM 1330 C C . TYR A 1 176 ? 15.448 -0.887 -23.484 1.00 86.44 176 TYR A C 1
ATOM 1332 O O . TYR A 1 176 ? 16.231 -0.390 -24.293 1.00 86.44 176 TYR A O 1
ATOM 1340 N N . ASN A 1 177 ? 15.249 -2.206 -23.411 1.00 85.94 177 ASN A N 1
ATOM 1341 C CA . ASN A 1 177 ? 15.914 -3.146 -24.314 1.00 85.94 177 ASN A CA 1
ATOM 1342 C C . ASN A 1 177 ? 15.576 -2.854 -25.780 1.00 85.94 177 ASN A C 1
ATOM 1344 O O . ASN A 1 177 ? 16.451 -2.915 -26.644 1.00 85.94 177 ASN A O 1
ATOM 1348 N N . GLU A 1 178 ? 14.325 -2.500 -26.070 1.00 92.00 178 GLU A N 1
ATOM 1349 C CA . GLU A 1 178 ? 13.915 -2.086 -27.408 1.00 92.00 178 GLU A CA 1
ATOM 1350 C C . GLU A 1 178 ? 14.626 -0.798 -27.852 1.00 92.00 178 GLU A C 1
ATOM 1352 O O . GLU A 1 178 ? 15.169 -0.748 -28.957 1.00 92.00 178 GLU A O 1
ATOM 1357 N N . ALA A 1 179 ? 14.719 0.215 -26.985 1.00 88.69 179 ALA A N 1
ATOM 1358 C CA . ALA A 1 179 ? 15.442 1.453 -27.276 1.00 88.69 179 ALA A CA 1
ATOM 1359 C C . ALA A 1 179 ? 16.931 1.203 -27.577 1.00 88.69 179 ALA A C 1
ATOM 1361 O O . ALA A 1 179 ? 17.462 1.747 -28.550 1.00 88.69 179 ALA A O 1
ATOM 1362 N N . VAL A 1 180 ? 17.593 0.338 -26.801 1.00 88.00 180 VAL A N 1
ATOM 1363 C CA . VAL A 1 180 ? 18.989 -0.074 -27.033 1.00 88.00 180 VAL A CA 1
ATOM 1364 C C . VAL A 1 180 ? 19.129 -0.819 -28.363 1.00 88.00 180 VAL A C 1
ATOM 1366 O O . VAL A 1 180 ? 20.025 -0.525 -29.157 1.00 88.00 180 VAL A O 1
ATOM 1369 N N . ASN A 1 181 ? 18.228 -1.759 -28.654 1.00 90.69 181 ASN A N 1
ATOM 1370 C CA . ASN A 1 181 ? 18.236 -2.497 -29.917 1.00 90.69 181 ASN A CA 1
ATOM 1371 C C . ASN A 1 181 ? 18.041 -1.566 -31.122 1.00 90.69 181 ASN A C 1
ATOM 1373 O O . ASN A 1 181 ? 18.755 -1.697 -32.121 1.00 90.69 181 ASN A O 1
ATOM 1377 N N . ASN A 1 182 ? 17.134 -0.595 -31.007 1.00 91.56 182 ASN A N 1
ATOM 1378 C CA . ASN A 1 182 ? 16.874 0.416 -32.028 1.00 91.56 182 ASN A CA 1
ATOM 1379 C C . ASN A 1 182 ? 18.087 1.328 -32.248 1.00 91.56 182 ASN A C 1
ATOM 1381 O O . ASN A 1 182 ? 18.459 1.581 -33.397 1.00 91.56 182 ASN A O 1
ATOM 1385 N N . TYR A 1 183 ? 18.757 1.756 -31.175 1.00 90.81 183 TYR A N 1
ATOM 1386 C CA . TYR A 1 183 ? 20.006 2.513 -31.259 1.00 90.81 183 TYR A CA 1
ATOM 1387 C C . TYR A 1 183 ? 21.101 1.717 -31.983 1.00 90.81 183 TYR A C 1
ATOM 1389 O O . TYR A 1 183 ? 21.649 2.177 -32.986 1.00 90.81 183 TYR A O 1
ATOM 1397 N N . ASN A 1 184 ? 21.346 0.476 -31.556 1.00 88.19 184 ASN A N 1
ATOM 1398 C CA . ASN A 1 184 ? 22.343 -0.405 -32.169 1.00 88.19 184 ASN A CA 1
ATOM 1399 C C . ASN A 1 184 ? 22.034 -0.706 -33.642 1.00 88.19 184 ASN A C 1
ATOM 1401 O O . ASN A 1 184 ? 22.941 -0.858 -34.463 1.00 88.19 184 ASN A O 1
ATOM 1405 N N . ALA A 1 185 ? 20.758 -0.831 -34.008 1.00 92.00 185 ALA A N 1
ATOM 1406 C CA . ALA A 1 185 ? 20.347 -0.976 -35.401 1.00 92.00 185 ALA A CA 1
ATOM 1407 C C . ALA A 1 185 ? 20.600 0.309 -36.210 1.00 92.00 185 ALA A C 1
ATOM 1409 O O . ALA A 1 185 ? 21.057 0.230 -37.351 1.00 92.00 185 ALA A O 1
ATOM 1410 N N . CYS A 1 186 ? 20.344 1.480 -35.624 1.00 91.81 186 CYS A N 1
ATOM 1411 C CA . CYS A 1 186 ? 20.570 2.787 -36.239 1.00 91.81 186 CYS A CA 1
ATOM 1412 C C . CYS A 1 186 ? 22.061 3.031 -36.528 1.00 91.81 186 CYS A C 1
ATOM 1414 O O . CYS A 1 186 ? 22.429 3.303 -37.671 1.00 91.81 186 CYS A O 1
ATOM 1416 N N . VAL A 1 187 ? 22.932 2.823 -35.534 1.00 89.50 187 VAL A N 1
ATOM 1417 C CA . VAL A 1 187 ? 24.390 2.992 -35.680 1.00 89.50 187 VAL A CA 1
ATOM 1418 C C . VAL A 1 187 ? 24.966 2.023 -36.719 1.00 89.50 187 VAL A C 1
ATOM 1420 O O . VAL A 1 187 ? 25.734 2.433 -37.589 1.00 89.50 187 VAL A O 1
ATOM 1423 N N . ARG A 1 188 ? 24.537 0.751 -36.716 1.00 87.81 188 ARG A N 1
ATOM 1424 C CA . ARG A 1 188 ? 24.974 -0.237 -37.722 1.00 87.81 188 ARG A CA 1
ATOM 1425 C C . ARG A 1 188 ? 24.599 0.155 -39.151 1.00 87.81 188 ARG A C 1
ATOM 1427 O O . ARG A 1 188 ? 25.400 -0.048 -40.060 1.00 87.81 188 ARG A O 1
ATOM 1434 N N . LYS A 1 189 ? 23.412 0.734 -39.365 1.00 89.56 189 LYS A N 1
ATOM 1435 C CA . LYS A 1 189 ? 23.001 1.225 -40.693 1.00 89.56 189 LYS A CA 1
ATOM 1436 C C . LYS A 1 189 ? 23.913 2.346 -41.194 1.00 89.56 189 LYS A C 1
ATOM 1438 O O . LYS A 1 189 ? 24.247 2.359 -42.374 1.00 89.56 189 LYS A O 1
ATOM 1443 N N . ILE A 1 190 ? 24.337 3.249 -40.312 1.00 85.56 190 ILE A N 1
ATOM 1444 C CA . ILE A 1 190 ? 25.252 4.342 -40.671 1.00 85.56 190 ILE A CA 1
ATOM 1445 C C . ILE A 1 190 ? 26.633 3.801 -41.038 1.00 85.56 190 ILE A C 1
ATOM 1447 O O . ILE A 1 190 ? 27.202 4.228 -42.041 1.00 85.56 190 ILE A O 1
ATOM 1451 N N . ALA A 1 191 ? 27.153 2.844 -40.264 1.00 81.00 191 ALA A N 1
ATOM 1452 C CA . ALA A 1 191 ? 28.420 2.185 -40.577 1.00 81.00 191 ALA A CA 1
ATOM 1453 C C . ALA A 1 191 ? 28.377 1.527 -41.967 1.00 81.00 191 ALA A C 1
ATOM 1455 O O . ALA A 1 191 ? 29.228 1.799 -42.808 1.00 81.00 191 ALA A O 1
ATOM 1456 N N . TYR A 1 192 ? 27.311 0.776 -42.258 1.00 81.06 192 TYR A N 1
ATOM 1457 C CA . TYR A 1 192 ? 27.113 0.151 -43.567 1.00 81.06 192 TYR A CA 1
ATOM 1458 C C . TYR A 1 192 ? 27.055 1.166 -44.724 1.00 81.06 192 TYR A C 1
ATOM 1460 O O . TYR A 1 192 ? 27.645 0.944 -45.779 1.00 81.06 192 TYR A O 1
ATOM 1468 N N . GLN A 1 193 ? 26.374 2.301 -44.535 1.00 77.69 193 GLN A N 1
ATOM 1469 C CA . GLN A 1 193 ? 26.313 3.366 -45.544 1.00 77.69 193 GLN A CA 1
ATOM 1470 C C . GLN A 1 193 ? 27.677 4.029 -45.779 1.00 77.69 193 GLN A C 1
ATOM 1472 O O . GLN A 1 193 ? 28.017 4.326 -46.923 1.00 77.69 193 GLN A O 1
ATOM 1477 N N . ARG A 1 194 ? 28.478 4.233 -44.725 1.00 74.19 194 ARG A N 1
ATOM 1478 C CA . ARG A 1 194 ? 29.859 4.727 -44.855 1.00 74.19 194 ARG A CA 1
ATOM 1479 C C . ARG A 1 194 ? 30.722 3.778 -45.682 1.00 74.19 194 ARG A C 1
ATOM 1481 O O . ARG A 1 194 ? 31.417 4.241 -46.584 1.00 74.19 194 ARG A O 1
ATOM 1488 N N . ASP A 1 195 ? 30.636 2.478 -45.417 1.00 74.19 195 ASP A N 1
ATOM 1489 C CA . ASP A 1 195 ? 31.434 1.470 -46.121 1.00 74.19 195 ASP A CA 1
ATOM 1490 C C . ASP A 1 195 ? 31.060 1.373 -47.609 1.00 74.19 195 ASP A C 1
ATOM 1492 O O . ASP A 1 195 ? 31.940 1.261 -48.464 1.00 74.19 195 ASP A O 1
ATOM 1496 N N . GLN A 1 196 ? 29.771 1.496 -47.951 1.00 71.69 196 GLN A N 1
ATOM 1497 C CA . GLN A 1 196 ? 29.327 1.521 -49.351 1.00 71.69 196 GLN A CA 1
ATOM 1498 C C . GLN A 1 196 ? 29.809 2.760 -50.116 1.00 71.69 196 GLN A C 1
ATOM 1500 O O . GLN A 1 196 ? 30.218 2.649 -51.272 1.00 71.69 196 GLN A O 1
ATOM 1505 N N . VAL A 1 197 ? 29.783 3.938 -49.486 1.00 68.81 197 VAL A N 1
ATOM 1506 C CA . VAL A 1 197 ? 30.257 5.183 -50.113 1.00 68.81 197 VAL A CA 1
ATOM 1507 C C . VAL A 1 197 ? 31.779 5.161 -50.289 1.00 68.81 197 VAL A C 1
ATOM 1509 O O . VAL A 1 197 ? 32.281 5.608 -51.318 1.00 68.81 197 VAL A O 1
ATOM 1512 N N . ALA A 1 198 ? 32.520 4.581 -49.339 1.00 67.94 198 ALA A N 1
ATOM 1513 C CA . ALA A 1 198 ? 33.968 4.410 -49.454 1.00 67.94 198 ALA A CA 1
ATOM 1514 C C . ALA A 1 198 ? 34.373 3.468 -50.607 1.00 67.94 198 ALA A C 1
ATOM 1516 O O . ALA A 1 198 ? 35.403 3.686 -51.238 1.00 67.94 198 ALA A O 1
ATOM 1517 N N . GLN A 1 199 ? 33.551 2.461 -50.928 1.00 60.19 199 GLN A N 1
ATOM 1518 C CA . GLN A 1 199 ? 33.783 1.542 -52.053 1.00 60.19 199 GLN A CA 1
ATOM 1519 C C . GLN A 1 199 ? 33.438 2.139 -53.430 1.00 60.19 199 GLN A C 1
ATOM 1521 O O . GLN A 1 199 ? 33.864 1.597 -54.447 1.00 60.19 199 GLN A O 1
ATOM 1526 N N . GLN A 1 200 ? 32.690 3.246 -53.483 1.00 57.34 200 GLN A N 1
ATOM 1527 C CA . GLN A 1 200 ? 32.314 3.939 -54.724 1.00 57.34 200 GLN A CA 1
ATOM 1528 C C . GLN A 1 200 ? 33.176 5.172 -55.030 1.00 57.34 200 GLN A C 1
ATOM 1530 O O . GLN A 1 200 ? 32.930 5.856 -56.025 1.00 57.34 200 GLN A O 1
ATOM 1535 N N . ALA A 1 201 ? 34.193 5.466 -54.212 1.00 52.06 201 ALA A N 1
ATOM 1536 C CA . ALA A 1 201 ? 35.176 6.487 -54.550 1.00 52.06 201 ALA A CA 1
ATOM 1537 C C . ALA A 1 201 ? 35.891 6.080 -55.858 1.00 52.06 201 ALA A C 1
ATOM 1539 O O . ALA A 1 201 ? 36.465 4.989 -55.909 1.00 52.06 201 ALA A O 1
ATOM 1540 N N . PRO A 1 202 ? 35.858 6.902 -56.927 1.00 50.81 202 PRO A N 1
ATOM 1541 C CA . PRO A 1 202 ? 36.545 6.576 -58.170 1.00 50.81 202 PRO A CA 1
ATOM 1542 C C . PRO A 1 202 ? 38.030 6.351 -57.887 1.00 50.81 202 PRO A C 1
ATOM 1544 O O . PRO A 1 202 ? 38.663 7.187 -57.237 1.00 50.81 202 PRO A O 1
ATOM 1547 N N . GLN A 1 203 ? 38.592 5.247 -58.390 1.00 50.44 203 GLN A N 1
ATOM 1548 C CA . GLN A 1 203 ? 40.040 5.114 -58.526 1.00 50.44 203 GLN A CA 1
ATOM 1549 C C . GLN A 1 203 ? 40.539 6.361 -59.262 1.00 50.44 203 GLN A C 1
ATOM 1551 O O . GLN A 1 203 ? 40.146 6.609 -60.404 1.00 50.44 203 GLN A O 1
ATOM 1556 N N . GLN A 1 204 ? 41.350 7.182 -58.591 1.00 46.66 204 GLN A N 1
ATOM 1557 C CA . GLN A 1 204 ? 42.094 8.232 -59.275 1.00 46.66 204 GLN A CA 1
ATOM 1558 C C . GLN A 1 204 ? 42.880 7.570 -60.415 1.00 46.66 204 GLN A C 1
ATOM 1560 O O . GLN A 1 204 ? 43.540 6.560 -60.159 1.00 46.66 204 GLN A O 1
ATOM 1565 N N . PRO A 1 205 ? 42.818 8.093 -61.652 1.00 44.31 205 PRO A N 1
ATOM 1566 C CA . PRO A 1 205 ? 43.660 7.592 -62.720 1.00 44.31 205 PRO A CA 1
ATOM 1567 C C . PRO A 1 205 ? 45.123 7.747 -62.308 1.00 44.31 205 PRO A C 1
ATOM 1569 O O . PRO A 1 205 ? 45.576 8.836 -61.950 1.00 44.31 205 PRO A O 1
ATOM 1572 N N . GLU A 1 206 ? 45.834 6.628 -62.34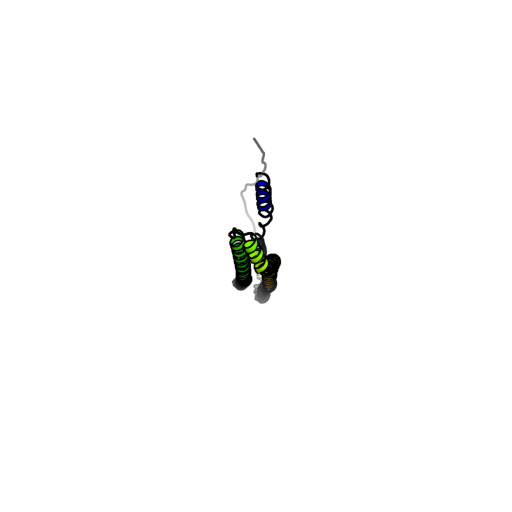8 1.00 45.97 206 GLU A N 1
ATOM 1573 C CA . GLU A 1 206 ? 47.288 6.548 -62.366 1.00 45.97 206 GLU A CA 1
ATOM 1574 C C . GLU A 1 206 ? 47.817 7.543 -63.422 1.00 45.97 206 GLU A C 1
ATOM 1576 O O . GLU A 1 206 ? 47.312 7.542 -64.548 1.00 45.97 206 GLU A O 1
ATOM 1581 N N . PRO A 1 207 ? 48.758 8.451 -63.100 1.00 46.78 207 PRO A N 1
ATOM 1582 C CA . PRO A 1 207 ? 49.246 9.402 -64.088 1.00 46.78 207 PRO A CA 1
ATOM 1583 C C . PRO A 1 207 ? 50.014 8.659 -65.189 1.00 46.78 207 PRO A C 1
ATOM 1585 O O . PRO A 1 207 ? 51.090 8.109 -64.959 1.00 46.78 207 PRO A O 1
ATOM 1588 N N . GLU A 1 208 ? 49.430 8.669 -66.387 1.00 40.06 208 GLU A N 1
ATOM 1589 C CA . GLU A 1 208 ? 49.978 8.145 -67.637 1.00 40.06 208 GLU A CA 1
ATOM 1590 C C . GLU A 1 208 ? 51.428 8.615 -67.857 1.00 40.06 208 GLU A C 1
ATOM 1592 O O . GLU A 1 208 ? 51.734 9.811 -67.923 1.00 40.06 208 GLU A O 1
ATOM 1597 N N . GLN A 1 209 ? 52.329 7.638 -67.982 1.00 44.12 209 GLN A N 1
ATOM 1598 C CA . GLN A 1 209 ? 53.712 7.802 -68.415 1.00 44.12 209 GLN A CA 1
ATOM 1599 C C . GLN A 1 209 ? 53.781 8.488 -69.786 1.00 44.12 209 GLN A C 1
ATOM 1601 O O . GLN A 1 209 ? 53.225 8.002 -70.769 1.00 44.12 209 GLN A O 1
ATOM 1606 N N . LYS A 1 210 ? 54.560 9.571 -69.881 1.00 35.34 210 LYS A N 1
ATOM 1607 C CA . LYS A 1 210 ? 54.973 10.163 -71.160 1.00 35.34 210 LYS A CA 1
ATOM 1608 C C . LYS A 1 210 ? 56.338 9.583 -71.587 1.00 35.34 210 LYS A C 1
ATOM 1610 O O . LYS A 1 210 ? 57.234 9.540 -70.742 1.00 35.34 210 LYS A O 1
ATOM 1615 N N . PRO A 1 211 ? 56.546 9.159 -72.852 1.00 38.50 211 PRO A N 1
ATOM 1616 C CA . PRO A 1 211 ? 57.733 8.394 -73.242 1.00 38.50 211 PRO A CA 1
ATOM 1617 C C . PRO A 1 211 ? 58.978 9.259 -73.509 1.00 38.50 211 PRO A C 1
ATOM 1619 O O . PRO A 1 211 ? 58.919 10.264 -74.212 1.00 38.50 211 PRO A O 1
ATOM 1622 N N . GLU A 1 212 ? 60.090 8.800 -72.935 1.00 35.28 212 GLU A N 1
ATOM 1623 C CA . GLU A 1 212 ? 61.481 8.735 -73.420 1.00 35.28 212 GLU A CA 1
ATOM 1624 C C . GLU A 1 212 ? 61.998 9.744 -74.482 1.00 35.28 212 GLU A C 1
ATOM 1626 O O . GLU A 1 212 ? 61.659 9.686 -75.665 1.00 35.28 212 GLU A O 1
ATOM 1631 N N . HIS A 1 213 ? 62.984 10.563 -74.083 1.00 32.41 213 HIS A N 1
ATOM 1632 C CA . HIS A 1 213 ? 64.139 10.930 -74.918 1.00 32.41 213 HIS A CA 1
ATOM 1633 C C . HIS A 1 213 ? 65.428 10.888 -74.077 1.00 32.41 213 HIS A C 1
ATOM 1635 O O . HIS A 1 213 ? 65.448 11.263 -72.907 1.00 32.41 213 HIS A O 1
ATOM 1641 N N . LYS A 1 214 ? 66.479 10.348 -74.693 1.00 33.12 214 LYS A N 1
ATOM 1642 C CA . LYS A 1 214 ? 67.707 9.771 -74.114 1.00 33.12 214 LYS A CA 1
ATOM 1643 C C . LYS A 1 214 ? 68.888 10.798 -74.145 1.00 33.12 214 LYS A C 1
ATOM 1645 O O . LYS A 1 214 ? 68.650 11.948 -74.496 1.00 33.12 214 LYS A O 1
ATOM 1650 N N . PRO A 1 215 ? 70.149 10.455 -73.794 1.00 44.62 215 PRO A N 1
ATOM 1651 C CA . PRO A 1 215 ? 70.846 10.870 -72.562 1.00 44.62 215 PRO A CA 1
ATOM 1652 C C . PRO A 1 215 ? 72.144 11.692 -72.796 1.00 44.62 215 PRO A C 1
ATOM 1654 O O . PRO A 1 215 ? 72.753 11.557 -73.850 1.00 44.62 215 PRO A O 1
ATOM 1657 N N . VAL A 1 216 ? 72.666 12.424 -71.794 1.00 31.80 216 VAL A N 1
ATOM 1658 C CA . VAL A 1 216 ? 74.105 12.810 -71.717 1.00 31.80 216 VAL A CA 1
ATOM 1659 C C . VAL A 1 216 ? 74.567 12.950 -70.242 1.00 31.80 216 VAL A C 1
ATOM 1661 O O . VAL A 1 216 ? 73.842 13.568 -69.463 1.00 31.80 216 VAL A O 1
ATOM 1664 N N . PRO A 1 217 ? 75.742 12.408 -69.837 1.00 42.47 217 PRO A N 1
ATOM 1665 C CA . PRO A 1 217 ? 76.280 12.460 -68.466 1.00 42.47 217 PRO A CA 1
ATOM 1666 C C . PRO A 1 217 ? 77.468 13.441 -68.286 1.00 42.47 217 PRO A C 1
ATOM 1668 O O . PRO A 1 217 ? 78.260 13.596 -69.208 1.00 42.47 217 PRO A O 1
ATOM 1671 N N . ALA A 1 218 ? 77.637 14.029 -67.087 1.00 30.22 218 ALA A N 1
ATOM 1672 C CA . ALA A 1 218 ? 78.898 14.576 -66.515 1.00 30.22 218 ALA A CA 1
ATOM 1673 C C . ALA A 1 218 ? 78.614 15.144 -65.094 1.00 30.22 218 ALA A C 1
ATOM 1675 O O . ALA A 1 218 ? 77.754 16.001 -64.952 1.00 30.22 218 ALA A O 1
ATOM 1676 N N . GLN A 1 219 ? 79.071 14.530 -63.993 1.00 29.03 219 GLN A N 1
ATOM 1677 C CA . GLN A 1 219 ? 80.361 14.702 -63.283 1.00 29.03 219 GLN A CA 1
ATOM 1678 C C . GLN A 1 219 ? 80.464 15.886 -62.269 1.00 29.03 219 GLN A C 1
ATOM 1680 O O . GLN A 1 219 ? 80.694 17.020 -62.656 1.00 29.03 219 GLN A O 1
ATOM 1685 N N . THR A 1 220 ? 80.461 15.507 -60.972 1.00 28.31 220 THR A N 1
ATOM 1686 C CA . THR A 1 220 ? 81.384 15.867 -59.847 1.00 28.31 220 THR A CA 1
ATOM 1687 C C . THR A 1 220 ? 81.345 17.206 -59.062 1.00 28.31 220 THR A C 1
ATOM 1689 O O . THR A 1 220 ? 81.263 18.278 -59.641 1.00 28.31 220 THR A O 1
ATOM 1692 N N . GLN A 1 221 ? 81.627 17.047 -57.742 1.00 30.05 221 GLN A N 1
ATOM 1693 C CA . GLN A 1 221 ? 82.159 17.967 -56.692 1.00 30.05 221 GLN A CA 1
ATOM 1694 C C . GLN A 1 221 ? 81.155 18.861 -55.932 1.00 30.05 221 GLN A C 1
ATOM 1696 O O . GLN A 1 221 ? 80.243 19.401 -56.538 1.00 30.05 221 GLN A O 1
ATOM 1701 N N . SER A 1 222 ? 81.257 19.136 -54.622 1.00 30.50 222 SER A N 1
ATOM 1702 C CA . SER A 1 222 ? 82.050 18.644 -53.472 1.00 30.50 222 SER A CA 1
ATOM 1703 C C . SER A 1 222 ? 81.451 19.294 -52.198 1.00 30.50 222 SER A C 1
ATOM 1705 O O . SER A 1 222 ? 80.994 20.426 -52.297 1.00 30.50 222 SER A O 1
ATOM 1707 N N . GLU A 1 223 ? 81.504 18.582 -51.057 1.00 31.81 223 GLU A N 1
ATOM 1708 C CA . GLU A 1 223 ? 81.787 19.044 -49.666 1.00 31.81 223 GLU A CA 1
ATOM 1709 C C . GLU A 1 223 ? 81.005 20.219 -49.023 1.00 31.81 223 GLU A C 1
ATOM 1711 O O . GLU A 1 223 ? 80.593 21.160 -49.674 1.00 31.81 223 GLU A O 1
ATOM 1716 N N . ALA A 1 224 ? 80.839 20.351 -47.705 1.00 33.03 224 ALA A N 1
ATOM 1717 C CA . ALA A 1 224 ? 80.972 19.502 -46.521 1.00 33.03 224 ALA A CA 1
ATOM 1718 C C . ALA A 1 224 ? 80.528 20.343 -45.299 1.00 33.03 224 ALA A C 1
ATOM 1720 O O . ALA A 1 224 ? 80.542 21.569 -45.352 1.00 33.03 224 ALA A O 1
ATOM 1721 N N . GLN A 1 225 ? 80.270 19.639 -44.192 1.00 32.25 225 GLN A N 1
ATOM 1722 C CA . GLN A 1 225 ? 80.368 20.020 -42.768 1.00 32.25 225 GLN A CA 1
ATOM 1723 C C . GLN A 1 225 ? 79.058 19.897 -41.958 1.00 32.25 225 GLN A C 1
ATOM 1725 O O . GLN A 1 225 ? 78.135 20.670 -42.169 1.00 32.25 225 GLN A O 1
ATOM 1730 N N . VAL A 1 226 ? 78.835 18.828 -41.160 1.00 32.25 226 VAL A N 1
ATOM 1731 C CA . VAL A 1 226 ? 79.543 18.354 -39.925 1.00 32.25 226 VAL A CA 1
ATOM 1732 C C . VAL A 1 226 ? 79.015 19.150 -38.708 1.00 32.25 226 VAL A C 1
ATOM 1734 O O . VAL A 1 226 ? 79.048 20.368 -38.747 1.00 32.25 226 VAL A O 1
ATOM 1737 N N . GLN A 1 227 ? 78.414 18.584 -37.646 1.00 33.00 227 GLN A N 1
ATOM 1738 C CA . GLN A 1 227 ? 78.918 17.617 -36.638 1.00 33.00 227 GLN A CA 1
ATOM 1739 C C . GLN A 1 227 ? 77.730 17.120 -35.723 1.00 33.00 227 GLN A C 1
ATOM 1741 O O . GLN A 1 227 ? 76.586 17.476 -36.002 1.00 33.00 227 GLN A O 1
ATOM 1746 N N . PRO A 1 228 ? 77.921 16.282 -34.670 1.00 39.19 228 PRO A N 1
ATOM 1747 C CA . PRO A 1 228 ? 77.189 15.029 -34.478 1.00 39.19 228 PRO A CA 1
ATOM 1748 C C . PRO A 1 228 ? 76.629 14.840 -33.038 1.00 39.19 228 PRO A C 1
ATOM 1750 O O . PRO A 1 228 ? 76.728 15.709 -32.179 1.00 39.19 228 PRO A O 1
ATOM 1753 N N . GLN A 1 229 ? 76.047 13.657 -32.810 1.00 31.91 229 GLN A N 1
ATOM 1754 C CA . GLN A 1 229 ? 75.853 12.913 -31.548 1.00 31.91 229 GLN A CA 1
ATOM 1755 C C . GLN A 1 229 ? 76.356 13.532 -30.227 1.00 31.91 229 GLN A C 1
ATOM 1757 O O . GLN A 1 229 ? 77.549 13.783 -30.082 1.00 31.91 229 GLN A O 1
ATOM 1762 N N . SER A 1 230 ? 75.536 13.466 -29.167 1.00 31.14 230 SER A N 1
ATOM 1763 C CA . SER A 1 230 ? 75.634 12.378 -28.162 1.00 31.14 230 SER A CA 1
ATOM 1764 C C . SER A 1 230 ? 74.574 12.463 -27.036 1.00 31.14 230 SER A C 1
ATOM 1766 O O . SER A 1 230 ? 74.283 13.512 -26.478 1.00 31.14 230 SER A O 1
ATOM 1768 N N . GLN A 1 231 ? 73.995 11.293 -26.749 1.00 30.78 231 GLN A N 1
ATOM 1769 C CA . GLN A 1 231 ? 73.354 10.805 -25.505 1.00 30.78 231 GLN A CA 1
ATOM 1770 C C . GLN A 1 231 ? 74.357 10.844 -24.304 1.00 30.78 231 GLN A C 1
ATOM 1772 O O . GLN A 1 231 ? 75.501 11.205 -24.573 1.00 30.78 231 GLN A O 1
ATOM 1777 N N . PRO A 1 232 ? 74.090 10.380 -23.047 1.00 42.31 232 PRO A N 1
ATOM 1778 C CA . PRO A 1 232 ? 72.914 9.689 -22.475 1.00 42.31 232 PRO A CA 1
ATOM 1779 C C . PRO A 1 232 ? 72.557 10.043 -20.987 1.00 42.31 232 PRO A C 1
ATOM 1781 O O . PRO A 1 232 ? 73.225 10.811 -20.311 1.00 42.31 232 PRO A O 1
ATOM 1784 N N . GLN A 1 233 ? 71.527 9.343 -20.485 1.00 30.58 233 GLN A N 1
ATOM 1785 C CA . GLN A 1 233 ? 71.380 8.724 -19.147 1.00 30.58 233 GLN A CA 1
ATOM 1786 C C . GLN A 1 233 ? 71.176 9.514 -17.831 1.00 30.58 233 GLN A C 1
ATOM 1788 O O . GLN A 1 233 ? 71.949 10.367 -17.417 1.00 30.58 233 GLN A O 1
ATOM 1793 N N . SER A 1 234 ? 70.243 8.918 -17.070 1.00 34.81 234 SER A N 1
A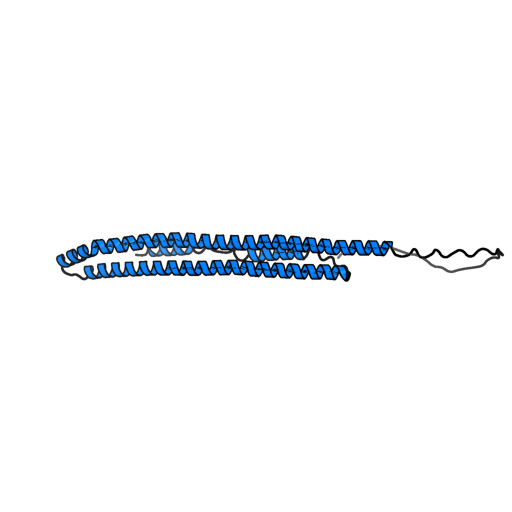TOM 1794 C CA . SER A 1 234 ? 70.247 8.597 -15.627 1.00 34.81 234 SER A CA 1
ATOM 1795 C C . SER A 1 234 ? 69.573 9.536 -14.608 1.00 34.81 234 SER A C 1
ATOM 1797 O O . SER A 1 234 ? 69.989 10.661 -14.366 1.00 34.81 234 SER A O 1
ATOM 1799 N N . GLN A 1 235 ? 68.546 8.965 -13.955 1.00 40.38 235 GLN A N 1
ATOM 1800 C CA . GLN A 1 235 ? 68.091 9.247 -12.584 1.00 40.38 235 GLN A CA 1
ATOM 1801 C C . GLN A 1 235 ? 69.229 9.032 -11.564 1.00 40.38 235 GLN A C 1
ATOM 1803 O O . GLN A 1 235 ? 70.145 8.253 -11.837 1.00 40.38 235 GLN A O 1
ATOM 1808 N N . PRO A 1 236 ? 69.128 9.620 -10.357 1.00 44.59 236 PRO A N 1
ATOM 1809 C CA . PRO A 1 236 ? 68.679 8.805 -9.219 1.00 44.59 236 PRO A CA 1
ATOM 1810 C C . PRO A 1 236 ? 67.752 9.515 -8.206 1.00 44.59 236 PRO A C 1
ATOM 1812 O O . PRO A 1 236 ? 67.521 10.720 -8.240 1.00 44.59 236 PRO A O 1
ATOM 1815 N N . GLN A 1 237 ? 67.211 8.670 -7.326 1.00 39.81 237 GLN A N 1
ATOM 1816 C CA . GLN A 1 237 ? 66.368 8.898 -6.150 1.00 39.81 237 GLN A CA 1
ATOM 1817 C C . GLN A 1 237 ? 67.010 9.707 -5.002 1.00 39.81 237 GLN A C 1
ATOM 1819 O O . GLN A 1 237 ? 68.213 9.636 -4.789 1.00 39.81 237 GLN A O 1
ATOM 1824 N N . GLN A 1 238 ? 66.105 10.282 -4.194 1.00 38.69 238 GLN A N 1
ATOM 1825 C CA . GLN A 1 238 ? 66.106 10.445 -2.725 1.00 38.69 238 GLN A CA 1
ATOM 1826 C C . GLN A 1 238 ? 67.248 11.206 -2.029 1.00 38.69 238 GLN A C 1
ATOM 1828 O O . GLN A 1 238 ? 68.365 10.713 -1.907 1.00 38.69 238 GLN A O 1
ATOM 1833 N N . GLN A 1 239 ? 66.867 12.292 -1.348 1.00 37.06 239 GLN A N 1
ATOM 1834 C CA . GLN A 1 239 ? 66.659 12.297 0.111 1.00 37.06 239 GLN A CA 1
ATOM 1835 C C . GLN A 1 239 ? 65.617 13.348 0.491 1.00 37.06 239 GLN A C 1
ATOM 1837 O O . GLN A 1 239 ? 65.597 14.408 -0.172 1.00 37.06 239 GLN A O 1
#

pLDDT: mean 73.54, std 24.72, range [28.31, 97.5]

Organism: NCBI:txid30044